Protein AF-A0A1L8MEU1-F1 (afdb_monomer_lite)

Radius of gyration: 25.45 Å; chains: 1; bounding box: 87×56×62 Å

Foldseek 3Di:
DLVVVLVVCVVCVPPQAEEEEAEPDPVVLVSCCVRCVVCLVVRRYWYKYWYFDPQAQLVVDDPVLVVVLVVQLVVQCVVPVPQDPLNSQLSNQLVQPPVWDDDPPDPFTWRARSPSPDRRGTMGTSHPCVPDDSSVVSNSVSPHDPCVVVVVLVVLQVPPLLSPDFDDDPPDPDGDRPNNDPDCVVVVVVVVLCVCCQQAADWCVVVQVVPDDDPPGDDTDGNCCVVVVDVDHDDPCNVVVDDPVVVVVCVVVVVVVVPPPPPPPDDD

pLDDT: mean 86.04, std 11.28, range [38.28, 96.44]

Secondary structure (DSSP, 8-state):
-HHHHHHHHHHHTT-S-EEEEEES-HHHHHHHHHHHHHHHHTTSEEEEEEEE-TT-GGGG--HHHHHHHHHHHHHHHHH-TT--HHHHHHHHHHHHTT-EEE-TT-SSEEEE-S-TT-SEEEEEESS-GGGS-HHHHHHHHHH---HHHHHHHHHHHHH-GGGSPPPPPTT-SS---TT--SSHHHHHHHHHHHHHHHHHT--SHHHHHHH--GGGPPPP--HHHHTTS-SS---HHHHHS--HHHHHHHHHHHHHHTTS-S-SS---

Sequence (268 aa):
MLAHFALLKQKLKYANQINLYADNDSGIKLALRAVFDDWIARNKLYAFQISAEKTGSGQYLDEDASKRFRQVRADAKKENPEITNEGIKKALWEAQLSNRVRVGNAKSEWIINPNSKSRLAMMLPLGDVKSMTPKLVASLLANASLHGVDNWFQILRRHINLLERPVTSATNAKRWNAYAGYNPEWMVKLIEIKRVYFNYCMTNERTISRNFSGNNKPNPSTPAMRLGLTRKRYTAEDLLSFSLDKVRIDEVYRNKTEHLPSFVSNRF

Structure (mmCIF, N/CA/C/O backbone):
data_AF-A0A1L8MEU1-F1
#
_entry.id   AF-A0A1L8MEU1-F1
#
loop_
_atom_site.group_PDB
_atom_site.id
_atom_site.type_symbol
_atom_site.label_atom_id
_atom_site.label_alt_id
_atom_site.label_comp_id
_atom_site.label_asym_id
_atom_site.label_entity_id
_atom_site.label_seq_id
_atom_site.pdbx_PDB_ins_code
_atom_site.Cartn_x
_atom_site.Cartn_y
_atom_site.Cartn_z
_atom_site.occupancy
_atom_site.B_iso_or_equiv
_atom_site.auth_seq_id
_atom_site.auth_comp_id
_atom_site.auth_asym_id
_atom_site.auth_atom_id
_atom_site.pdbx_PDB_model_num
ATOM 1 N N . MET A 1 1 ? -6.661 -2.302 -16.622 1.00 83.62 1 MET A N 1
ATOM 2 C CA . MET A 1 1 ? -6.679 -2.769 -15.214 1.00 83.62 1 MET A CA 1
ATOM 3 C C . MET A 1 1 ? -6.593 -4.288 -15.082 1.00 83.62 1 MET A C 1
ATOM 5 O O . MET A 1 1 ? -5.598 -4.758 -14.550 1.00 83.62 1 MET A O 1
ATOM 9 N N . LEU A 1 2 ? -7.551 -5.067 -15.602 1.00 92.06 2 LEU A N 1
ATOM 10 C CA . LEU A 1 2 ? -7.563 -6.540 -15.476 1.00 92.06 2 LEU A CA 1
ATOM 11 C C . LEU A 1 2 ? -6.256 -7.222 -15.915 1.00 92.06 2 LEU A C 1
ATOM 13 O O . LEU A 1 2 ? -5.667 -7.966 -15.139 1.00 92.06 2 LEU A O 1
ATOM 17 N N . ALA A 1 3 ? -5.747 -6.894 -17.107 1.00 92.38 3 ALA A N 1
ATOM 18 C CA . ALA A 1 3 ? -4.491 -7.454 -17.614 1.00 92.38 3 ALA A CA 1
ATOM 19 C C . ALA A 1 3 ? -3.284 -7.181 -16.692 1.00 92.38 3 ALA A C 1
ATOM 21 O O . ALA A 1 3 ? -2.427 -8.043 -16.514 1.00 92.38 3 ALA A O 1
ATOM 22 N N . HIS A 1 4 ? -3.236 -6.007 -16.050 1.00 90.50 4 HIS A N 1
ATOM 23 C CA . HIS A 1 4 ? -2.153 -5.664 -15.123 1.00 90.50 4 HIS A CA 1
ATOM 24 C C . HIS A 1 4 ? -2.220 -6.521 -13.857 1.00 90.50 4 HIS A C 1
ATOM 26 O O . HIS A 1 4 ? -1.200 -7.029 -13.399 1.00 90.50 4 HIS A O 1
ATOM 32 N N . PHE A 1 5 ? -3.421 -6.726 -13.311 1.00 94.00 5 PHE A N 1
ATOM 33 C CA . PHE A 1 5 ? -3.609 -7.610 -12.164 1.00 94.00 5 PHE A CA 1
ATOM 34 C C . PHE A 1 5 ? -3.345 -9.079 -12.509 1.00 94.00 5 PHE A C 1
ATOM 36 O O . PHE A 1 5 ? -2.769 -9.786 -11.685 1.00 94.00 5 PHE A O 1
ATOM 43 N N . ALA A 1 6 ? -3.676 -9.534 -13.721 1.00 94.62 6 ALA A N 1
ATOM 44 C CA . ALA A 1 6 ? -3.344 -10.884 -14.179 1.00 94.62 6 ALA A CA 1
ATOM 45 C C . ALA A 1 6 ? -1.821 -11.102 -14.246 1.00 94.62 6 ALA A C 1
ATOM 47 O O . ALA A 1 6 ? -1.311 -12.101 -13.732 1.00 94.62 6 ALA A O 1
ATOM 48 N N . LEU A 1 7 ? -1.078 -10.130 -14.788 1.00 93.38 7 LEU A N 1
ATOM 49 C CA . LEU A 1 7 ? 0.386 -10.152 -14.772 1.00 93.38 7 LEU A CA 1
ATOM 50 C C . LEU A 1 7 ? 0.930 -10.142 -13.335 1.00 93.38 7 LEU A C 1
ATOM 52 O O . LEU A 1 7 ? 1.828 -10.918 -13.003 1.00 93.38 7 LEU A O 1
ATOM 56 N N . LEU A 1 8 ? 0.362 -9.305 -12.462 1.00 91.31 8 LEU A N 1
ATOM 57 C CA . LEU A 1 8 ? 0.750 -9.243 -11.055 1.00 91.31 8 LEU A CA 1
ATOM 58 C C . LEU A 1 8 ? 0.528 -10.588 -10.349 1.00 91.31 8 LEU A C 1
ATOM 60 O O . LEU A 1 8 ? 1.409 -11.048 -9.625 1.00 91.31 8 LEU A O 1
ATOM 64 N N . LYS A 1 9 ? -0.597 -11.262 -10.610 1.00 94.06 9 LYS A N 1
ATOM 65 C CA . LYS A 1 9 ? -0.896 -12.600 -10.080 1.00 94.06 9 LYS A CA 1
ATOM 66 C C . LYS A 1 9 ? 0.182 -13.614 -10.465 1.00 94.06 9 LYS A C 1
ATOM 68 O O . LYS A 1 9 ? 0.635 -14.373 -9.613 1.00 94.06 9 LYS A O 1
ATOM 73 N N . GLN A 1 10 ? 0.670 -13.593 -11.706 1.00 93.12 10 GLN A N 1
ATOM 74 C CA . GLN A 1 10 ? 1.761 -14.485 -12.124 1.00 93.12 10 GLN A CA 1
ATOM 75 C C . GLN A 1 10 ? 3.066 -14.229 -11.363 1.00 93.12 10 GLN A C 1
ATOM 77 O O . GLN A 1 10 ? 3.785 -15.179 -11.053 1.00 93.12 10 GLN A O 1
ATOM 82 N N . LYS A 1 11 ? 3.375 -12.965 -11.052 1.00 88.56 11 LYS A N 1
ATOM 83 C CA . LYS A 1 11 ? 4.592 -12.593 -10.312 1.00 88.56 11 LYS A CA 1
ATOM 84 C C . LYS A 1 11 ? 4.483 -12.899 -8.820 1.00 88.56 11 LYS A C 1
ATOM 86 O O . LYS A 1 11 ? 5.457 -13.338 -8.220 1.00 88.56 11 LYS A O 1
ATOM 91 N N . LEU A 1 12 ? 3.301 -12.722 -8.233 1.00 90.75 12 LEU A N 1
ATOM 92 C CA . LEU A 1 12 ? 3.069 -12.928 -6.802 1.00 90.75 12 LEU A CA 1
ATOM 93 C C . LEU A 1 12 ? 2.725 -14.379 -6.431 1.00 90.75 12 LEU A C 1
ATOM 95 O O . LEU A 1 12 ? 2.554 -14.676 -5.252 1.00 90.75 12 LEU A O 1
ATOM 99 N N . LYS A 1 13 ? 2.624 -15.306 -7.395 1.00 91.50 13 LYS A N 1
ATOM 100 C CA . LYS A 1 13 ? 2.160 -16.682 -7.131 1.00 91.50 13 LYS A CA 1
ATOM 101 C C . LYS A 1 13 ? 3.020 -17.456 -6.130 1.00 91.50 13 LYS A C 1
ATOM 103 O O . LYS A 1 13 ? 2.489 -18.342 -5.469 1.00 91.50 13 LYS A O 1
ATOM 108 N N . TYR A 1 14 ? 4.296 -17.101 -6.002 1.00 90.06 14 TYR A N 1
ATOM 109 C CA . TYR A 1 14 ? 5.242 -17.718 -5.070 1.00 90.06 14 TYR A CA 1
ATOM 110 C C . TYR A 1 14 ? 5.182 -17.134 -3.653 1.00 90.06 14 TYR A C 1
ATOM 112 O O . TYR A 1 14 ? 5.799 -17.680 -2.748 1.00 90.06 14 TYR A O 1
ATOM 120 N N . ALA A 1 15 ? 4.455 -16.032 -3.441 1.00 90.94 15 ALA A N 1
ATOM 121 C CA . ALA A 1 15 ? 4.242 -15.503 -2.103 1.00 90.94 15 ALA A CA 1
ATOM 122 C C . ALA A 1 15 ? 3.279 -16.412 -1.327 1.00 90.94 15 ALA A C 1
ATOM 124 O O . ALA A 1 15 ? 2.224 -16.796 -1.842 1.00 90.94 15 ALA A O 1
ATOM 125 N N . ASN A 1 16 ? 3.630 -16.707 -0.075 1.00 91.62 16 ASN A N 1
ATOM 126 C CA . ASN A 1 16 ? 2.797 -17.508 0.826 1.00 91.62 16 ASN A CA 1
ATOM 127 C C . ASN A 1 16 ? 1.494 -16.782 1.176 1.00 91.62 16 ASN A C 1
ATOM 129 O O . ASN A 1 16 ? 0.425 -17.383 1.188 1.00 91.62 16 ASN A O 1
ATOM 133 N N . GLN A 1 17 ? 1.591 -15.474 1.415 1.00 91.88 17 GLN A N 1
ATOM 134 C CA . GLN A 1 17 ? 0.478 -14.612 1.779 1.00 91.88 17 GLN A CA 1
ATOM 135 C C . GLN A 1 17 ? 0.681 -13.220 1.186 1.00 91.88 17 GLN A C 1
ATOM 137 O O . GLN A 1 17 ? 1.804 -12.712 1.130 1.00 91.88 17 GLN A O 1
ATOM 142 N N . ILE A 1 18 ? -0.414 -12.593 0.760 1.00 93.69 18 ILE A N 1
ATOM 143 C CA . ILE A 1 18 ? -0.412 -11.251 0.182 1.00 93.69 18 ILE A CA 1
ATOM 144 C C . ILE A 1 18 ? -1.469 -10.410 0.891 1.00 93.69 18 ILE A C 1
ATOM 146 O O . ILE A 1 18 ? -2.625 -10.809 0.995 1.00 93.69 18 ILE A O 1
ATOM 150 N N . ASN A 1 19 ? -1.075 -9.216 1.327 1.00 93.75 19 ASN A N 1
ATOM 151 C CA . ASN A 1 19 ? -1.981 -8.217 1.882 1.00 93.75 19 ASN A CA 1
ATOM 152 C C . ASN A 1 19 ? -2.023 -7.041 0.904 1.00 93.75 19 ASN A C 1
ATOM 154 O O . ASN A 1 19 ? -0.993 -6.407 0.660 1.00 93.75 19 ASN A O 1
ATOM 158 N N . LEU A 1 20 ? -3.185 -6.781 0.311 1.00 93.88 20 LEU A N 1
ATOM 159 C CA . LEU A 1 20 ? -3.359 -5.765 -0.721 1.00 93.88 20 LEU A CA 1
ATOM 160 C C . LEU A 1 20 ? -4.330 -4.688 -0.249 1.00 93.88 20 LEU A C 1
ATOM 162 O O . LEU A 1 20 ? -5.467 -4.963 0.127 1.00 93.88 20 LEU A O 1
ATOM 166 N N . TYR A 1 21 ? -3.871 -3.447 -0.339 1.00 94.31 21 TYR A N 1
ATOM 167 C CA . TYR A 1 21 ? -4.620 -2.256 0.024 1.00 94.31 21 TYR A CA 1
ATOM 168 C C . TYR A 1 21 ? -4.814 -1.402 -1.225 1.00 94.31 21 TYR A C 1
ATOM 170 O O . TYR A 1 21 ? -3.844 -0.937 -1.823 1.00 94.31 21 TYR A O 1
ATOM 178 N N . ALA A 1 22 ? -6.063 -1.243 -1.639 1.00 92.69 22 ALA A N 1
ATOM 179 C CA . ALA A 1 22 ? -6.453 -0.502 -2.827 1.00 92.69 22 ALA A CA 1
ATOM 180 C C . ALA A 1 22 ? -7.160 0.794 -2.445 1.00 92.69 22 ALA A C 1
ATOM 182 O O . ALA A 1 22 ? -7.858 0.842 -1.438 1.00 92.69 22 ALA A O 1
ATOM 183 N N . ASP A 1 23 ? -7.025 1.821 -3.278 1.00 90.81 23 ASP A N 1
ATOM 184 C CA . ASP A 1 23 ? -7.865 3.012 -3.170 1.00 90.81 23 ASP A CA 1
ATOM 185 C C . ASP A 1 23 ? -9.343 2.663 -3.444 1.00 90.81 23 ASP A C 1
ATOM 187 O O . ASP A 1 23 ? -9.660 1.601 -4.004 1.00 90.81 23 ASP A O 1
ATOM 191 N N . ASN A 1 24 ? -10.261 3.540 -3.043 1.00 90.56 24 ASN A N 1
ATOM 192 C CA . ASN A 1 24 ? -11.701 3.347 -3.213 1.00 90.56 24 ASN A CA 1
ATOM 193 C C . ASN A 1 24 ? -12.147 3.591 -4.668 1.00 90.56 24 ASN A C 1
ATOM 195 O O . ASN A 1 24 ? -12.893 4.519 -4.968 1.00 90.56 24 ASN A O 1
ATOM 199 N N . ASP A 1 25 ? -11.685 2.732 -5.574 1.00 90.44 25 ASP A N 1
ATOM 200 C CA . ASP A 1 25 ? -12.020 2.747 -6.995 1.00 90.44 25 ASP A CA 1
ATOM 201 C C . ASP A 1 25 ? -12.818 1.490 -7.378 1.00 90.44 25 ASP A C 1
ATOM 203 O O . ASP A 1 25 ? -12.456 0.356 -7.035 1.00 90.44 25 ASP A O 1
ATOM 207 N N . SER A 1 26 ? -13.927 1.683 -8.094 1.00 88.81 26 SER A N 1
ATOM 208 C CA . SER A 1 26 ? -14.817 0.593 -8.510 1.00 88.81 26 SER A CA 1
ATOM 209 C C . SER A 1 26 ? -14.158 -0.345 -9.525 1.00 88.81 26 SER A C 1
ATOM 211 O O . SER A 1 26 ? -14.387 -1.557 -9.474 1.00 88.81 26 SER A O 1
ATOM 213 N N . GLY A 1 27 ? -13.297 0.182 -10.398 1.00 91.62 27 GLY A N 1
ATOM 214 C CA . GLY A 1 27 ? -12.520 -0.590 -11.360 1.00 91.62 27 GLY A CA 1
ATOM 215 C C . GLY A 1 27 ? -11.471 -1.468 -10.681 1.00 91.62 27 GLY A C 1
ATOM 216 O O . GLY A 1 27 ? -11.336 -2.641 -11.039 1.00 91.62 27 GLY A O 1
ATOM 217 N N . ILE A 1 28 ? -10.773 -0.952 -9.661 1.00 92.56 28 ILE A N 1
ATOM 218 C CA . ILE A 1 28 ? -9.854 -1.754 -8.836 1.00 92.56 28 ILE A CA 1
ATOM 219 C C . ILE A 1 28 ? -10.619 -2.861 -8.107 1.00 92.56 28 ILE A C 1
ATOM 221 O O . ILE A 1 28 ? -10.205 -4.020 -8.163 1.00 92.56 28 ILE A O 1
ATOM 225 N N . LYS A 1 29 ? -11.750 -2.532 -7.468 1.00 91.44 29 LYS A N 1
ATOM 226 C CA . LYS A 1 29 ? -12.597 -3.512 -6.767 1.00 91.44 29 LYS A CA 1
ATOM 227 C C . LYS A 1 29 ? -12.999 -4.670 -7.672 1.00 91.44 29 LYS A C 1
ATOM 229 O O . LYS A 1 29 ? -12.837 -5.834 -7.301 1.00 91.44 29 LYS A O 1
ATOM 234 N N . LEU A 1 30 ? -13.530 -4.337 -8.847 1.00 92.38 30 LEU A N 1
ATOM 235 C CA . LEU A 1 30 ? -13.991 -5.312 -9.826 1.00 92.38 30 LEU A CA 1
ATOM 236 C C . LEU A 1 30 ? -12.827 -6.164 -10.326 1.00 92.38 30 LEU A C 1
ATOM 238 O O . LEU A 1 30 ? -12.939 -7.385 -10.370 1.00 92.38 30 LEU A O 1
ATOM 242 N N . ALA A 1 31 ? -11.690 -5.541 -10.636 1.00 94.19 31 ALA A N 1
ATOM 243 C CA . ALA A 1 31 ? -10.541 -6.267 -11.148 1.00 94.19 31 ALA A CA 1
ATOM 244 C C . ALA A 1 31 ? -9.908 -7.203 -10.107 1.00 94.19 31 ALA A C 1
ATOM 246 O O . ALA A 1 31 ? -9.503 -8.309 -10.460 1.00 94.19 31 ALA A O 1
ATOM 247 N N . LEU A 1 32 ? -9.865 -6.802 -8.832 1.00 94.19 32 LEU A N 1
ATOM 248 C CA . LEU A 1 32 ? -9.388 -7.663 -7.749 1.00 94.19 32 LEU A CA 1
ATOM 249 C C . LEU A 1 32 ? -10.265 -8.904 -7.597 1.00 94.19 32 LEU A C 1
ATOM 251 O O . LEU A 1 32 ? -9.737 -10.011 -7.546 1.00 94.19 32 LEU A O 1
ATOM 255 N N . ARG A 1 33 ? -11.591 -8.726 -7.582 1.00 91.25 33 ARG A N 1
ATOM 256 C CA . ARG A 1 33 ? -12.529 -9.851 -7.494 1.00 91.25 33 ARG A CA 1
ATOM 257 C C . ARG A 1 33 ? -12.490 -10.742 -8.730 1.00 91.25 33 ARG A C 1
ATOM 259 O O . ARG A 1 33 ? -12.514 -11.947 -8.582 1.00 91.25 33 ARG A O 1
ATOM 266 N N . ALA A 1 34 ? -12.362 -10.181 -9.928 1.00 94.50 34 ALA A N 1
ATOM 267 C CA . ALA A 1 34 ? -12.310 -10.979 -11.152 1.00 94.50 34 ALA A CA 1
ATOM 268 C C . ALA A 1 34 ? -11.019 -11.807 -11.278 1.00 94.50 34 ALA A C 1
ATOM 270 O O . ALA A 1 34 ? -11.046 -12.931 -11.768 1.00 94.50 34 ALA A O 1
ATOM 271 N N . VAL A 1 35 ? -9.872 -11.254 -10.868 1.00 96.44 35 VAL A N 1
ATOM 272 C CA . VAL A 1 35 ? -8.564 -11.896 -11.085 1.00 96.44 35 VAL A CA 1
ATOM 273 C C . VAL A 1 35 ? -8.143 -12.783 -9.914 1.00 96.44 35 VAL A C 1
ATOM 275 O O . VAL A 1 35 ? -7.468 -13.792 -10.132 1.00 96.44 35 VAL A O 1
ATOM 278 N N . PHE A 1 36 ? -8.498 -12.421 -8.681 1.00 96.19 36 PHE A N 1
ATOM 279 C CA . PHE A 1 36 ? -7.993 -13.066 -7.465 1.00 96.19 36 PHE A CA 1
ATOM 280 C C . PHE A 1 36 ? -9.070 -13.773 -6.634 1.00 96.19 36 PHE A C 1
ATOM 282 O O . PHE A 1 36 ? -8.818 -14.049 -5.463 1.00 96.19 36 PHE A O 1
ATOM 289 N N . ASP A 1 37 ? -10.239 -14.072 -7.205 1.00 94.19 37 ASP A N 1
ATOM 290 C CA . ASP A 1 37 ? -11.338 -14.748 -6.499 1.00 94.19 37 ASP A CA 1
ATOM 291 C C . ASP A 1 37 ? -10.876 -16.011 -5.748 1.00 94.19 37 ASP A C 1
ATOM 293 O O . ASP A 1 37 ? -11.061 -16.141 -4.540 1.00 94.19 37 ASP A O 1
ATOM 297 N N . ASP A 1 38 ? -10.131 -16.879 -6.435 1.00 94.88 38 ASP A N 1
ATOM 298 C CA . ASP A 1 38 ? -9.542 -18.106 -5.894 1.00 94.88 38 ASP A CA 1
ATOM 299 C C . ASP A 1 38 ? -8.555 -17.854 -4.742 1.00 94.88 38 ASP A C 1
ATOM 301 O O . ASP A 1 38 ? -8.500 -18.626 -3.783 1.00 94.88 38 ASP A O 1
ATOM 305 N N . TRP A 1 39 ? -7.758 -16.784 -4.814 1.00 95.69 39 TRP A N 1
ATOM 306 C CA . TRP A 1 39 ? -6.788 -16.443 -3.767 1.00 95.69 39 TRP A CA 1
ATOM 307 C C . TRP A 1 39 ? -7.455 -15.815 -2.549 1.00 95.69 39 TRP A C 1
ATOM 309 O O . TRP A 1 39 ? -6.981 -16.028 -1.432 1.00 95.69 39 TRP A O 1
ATOM 319 N N . ILE A 1 40 ? -8.535 -15.064 -2.756 1.00 94.12 40 ILE A N 1
ATOM 320 C CA . ILE A 1 40 ? -9.353 -14.507 -1.679 1.00 94.12 40 ILE A CA 1
ATOM 321 C C . ILE A 1 40 ? -10.089 -15.644 -0.965 1.00 94.12 40 ILE A C 1
ATOM 323 O O . ILE A 1 40 ? -10.005 -15.741 0.255 1.00 94.12 40 ILE A O 1
ATOM 327 N N . ALA A 1 41 ? -10.726 -16.550 -1.713 1.00 91.44 41 ALA A N 1
ATOM 328 C CA . ALA A 1 41 ? -11.463 -17.687 -1.159 1.00 91.44 41 ALA A CA 1
ATOM 329 C C . ALA A 1 41 ? -10.580 -18.633 -0.324 1.00 91.44 41 ALA A C 1
ATOM 331 O O . ALA A 1 41 ? -11.033 -19.198 0.665 1.00 91.44 41 ALA A O 1
ATOM 332 N N . ARG A 1 42 ? -9.304 -18.795 -0.701 1.00 91.50 42 ARG A N 1
ATOM 333 C CA . ARG A 1 42 ? -8.337 -19.660 0.003 1.00 91.50 42 ARG A CA 1
ATOM 334 C C . ARG A 1 42 ? -7.488 -18.926 1.044 1.00 91.50 42 ARG A C 1
ATOM 336 O O . ARG A 1 42 ? -6.487 -19.480 1.490 1.00 91.50 42 ARG A O 1
ATOM 343 N N . ASN A 1 43 ? -7.824 -17.683 1.397 1.00 91.44 43 ASN A N 1
ATOM 344 C CA . ASN A 1 43 ? -7.074 -16.871 2.366 1.00 91.44 43 ASN A CA 1
ATOM 345 C C . ASN A 1 43 ? -5.580 -16.669 2.021 1.00 91.44 43 ASN A C 1
ATOM 347 O O . ASN A 1 43 ? -4.754 -16.398 2.894 1.00 91.44 43 ASN A O 1
ATOM 351 N N . LYS A 1 44 ? -5.224 -16.756 0.732 1.00 93.38 44 LYS A N 1
ATOM 352 C CA . LYS A 1 44 ? -3.887 -16.413 0.221 1.00 93.38 44 LYS A CA 1
ATOM 353 C C . LYS A 1 44 ? -3.735 -14.905 0.023 1.00 93.38 44 LYS A C 1
ATOM 355 O O . LYS A 1 44 ? -2.652 -14.357 0.236 1.00 93.38 44 LYS A O 1
ATOM 360 N N . LEU A 1 45 ? -4.808 -14.241 -0.411 1.00 95.06 45 LEU A N 1
ATOM 361 C CA . LEU A 1 45 ? -4.863 -12.798 -0.619 1.00 95.06 45 LEU A CA 1
ATOM 362 C C . LEU A 1 45 ? -5.893 -12.161 0.314 1.00 95.06 45 LEU A C 1
ATOM 364 O O . LEU A 1 45 ? -7.090 -12.401 0.180 1.00 95.06 45 LEU A O 1
ATOM 368 N N . TYR A 1 46 ? -5.433 -11.251 1.166 1.00 94.69 46 TYR A N 1
ATOM 369 C CA . TYR A 1 46 ? -6.291 -10.371 1.950 1.00 94.69 46 TYR A CA 1
ATOM 370 C C . TYR A 1 46 ? -6.359 -9.006 1.269 1.00 94.69 46 TYR A C 1
ATOM 372 O O . TYR A 1 46 ? -5.406 -8.228 1.322 1.00 94.69 46 TYR A O 1
ATOM 380 N N . ALA A 1 47 ? -7.472 -8.728 0.592 1.00 94.56 47 ALA A N 1
ATOM 381 C CA . ALA A 1 47 ? -7.671 -7.492 -0.157 1.00 94.56 47 ALA A CA 1
ATOM 382 C C . ALA A 1 47 ? -8.657 -6.549 0.547 1.00 94.56 47 ALA A C 1
ATOM 384 O O . ALA A 1 47 ? -9.753 -6.959 0.940 1.00 94.56 47 ALA A O 1
ATOM 385 N N . PHE A 1 48 ? -8.286 -5.273 0.641 1.00 93.94 48 PHE A N 1
ATOM 386 C CA . PHE A 1 48 ? -9.100 -4.213 1.231 1.00 93.94 48 PHE A CA 1
ATOM 387 C C . PHE A 1 48 ? -9.166 -3.010 0.291 1.00 93.94 48 PHE A C 1
ATOM 389 O O . PHE A 1 48 ? -8.143 -2.598 -0.258 1.00 93.94 48 PHE A O 1
ATOM 396 N N . GLN A 1 49 ? -10.347 -2.410 0.151 1.00 93.25 49 GLN A N 1
ATOM 397 C CA . GLN A 1 49 ? -10.458 -1.035 -0.336 1.00 93.25 49 GLN A CA 1
ATOM 398 C C . GLN A 1 49 ? -10.320 -0.070 0.834 1.00 93.25 49 GLN A C 1
ATOM 400 O O . GLN A 1 49 ? -10.836 -0.331 1.921 1.00 93.25 49 GLN A O 1
ATOM 405 N N . ILE A 1 50 ? -9.658 1.052 0.604 1.00 92.25 50 ILE A N 1
ATOM 406 C CA . ILE A 1 50 ? -9.428 2.093 1.592 1.00 92.25 50 ILE A CA 1
ATOM 407 C C . ILE A 1 50 ? -10.000 3.394 1.058 1.00 92.25 50 ILE A C 1
ATOM 409 O O . ILE A 1 50 ? -9.712 3.781 -0.069 1.00 92.25 50 ILE A O 1
ATOM 413 N N . SER A 1 51 ? -10.780 4.078 1.891 1.00 89.62 51 SER A N 1
ATOM 414 C CA . SER A 1 51 ? -11.179 5.458 1.637 1.00 89.62 51 SER A CA 1
ATOM 415 C C . SER A 1 51 ? -10.307 6.395 2.461 1.00 89.62 51 SER A C 1
ATOM 417 O O . SER A 1 51 ? -10.233 6.262 3.689 1.00 89.62 51 SER A O 1
ATOM 419 N N . ALA A 1 52 ? -9.638 7.331 1.788 1.00 84.56 52 ALA A N 1
ATOM 420 C CA . ALA A 1 52 ? -8.885 8.393 2.434 1.00 84.56 52 ALA A CA 1
ATOM 421 C C . ALA A 1 52 ? -9.688 9.701 2.437 1.00 84.56 52 ALA A C 1
ATOM 423 O O . ALA A 1 52 ? -10.120 10.166 1.388 1.00 84.56 52 ALA A O 1
ATOM 424 N N . GLU A 1 53 ? -9.830 10.322 3.606 1.00 78.56 53 GLU A N 1
ATOM 425 C CA . GLU A 1 53 ? -10.589 11.565 3.784 1.00 78.56 53 GLU A CA 1
ATOM 426 C C . GLU A 1 53 ? -9.687 12.679 4.302 1.00 78.56 53 GLU A C 1
ATOM 428 O O . GLU A 1 53 ? -8.798 12.453 5.131 1.00 78.56 53 GLU A O 1
ATOM 433 N N . LYS A 1 54 ? -9.930 13.913 3.845 1.00 66.94 54 LYS A N 1
ATOM 434 C CA . LYS A 1 54 ? -9.158 15.085 4.296 1.00 66.94 54 LYS A CA 1
ATOM 435 C C . LYS A 1 54 ? -9.351 15.361 5.789 1.00 66.94 54 LYS A C 1
ATOM 437 O O . LYS A 1 54 ? -8.394 15.733 6.460 1.00 66.94 54 LYS A O 1
ATOM 442 N N . THR A 1 55 ? -10.570 15.165 6.281 1.00 72.00 55 THR A N 1
ATOM 443 C CA . THR A 1 55 ? -10.989 15.337 7.681 1.00 72.00 55 THR A CA 1
ATOM 444 C C . THR A 1 55 ? -10.684 14.112 8.553 1.00 72.00 55 THR A C 1
ATOM 446 O O . THR A 1 55 ? -10.825 14.182 9.771 1.00 72.00 55 THR A O 1
ATOM 449 N N . GLY A 1 56 ? -10.209 13.012 7.957 1.00 77.56 56 GLY A N 1
ATOM 450 C CA . GLY A 1 56 ? -9.946 11.746 8.641 1.00 77.56 56 GLY A CA 1
ATOM 451 C C . GLY A 1 56 ? -11.215 10.949 8.963 1.00 77.56 56 GLY A C 1
ATOM 452 O O . GLY A 1 56 ? -12.284 11.217 8.417 1.00 77.56 56 GLY A O 1
ATOM 453 N N . SER A 1 57 ? -11.112 9.942 9.839 1.00 79.44 57 SER A N 1
ATOM 454 C CA . SER A 1 57 ? -12.274 9.123 10.235 1.00 79.44 57 SER A CA 1
ATOM 455 C C . SER A 1 57 ? -13.186 9.781 11.267 1.00 79.44 57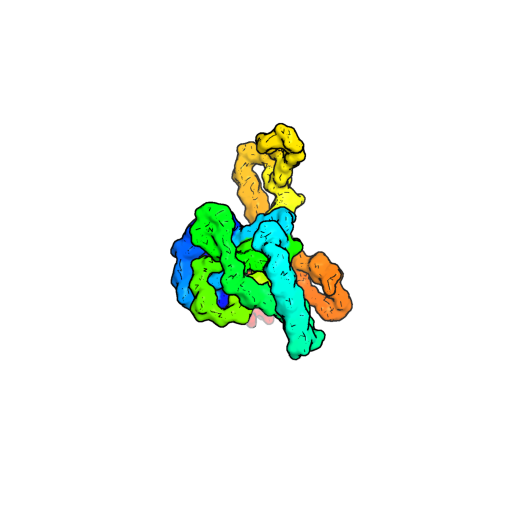 SER A C 1
ATOM 457 O O . SER A 1 57 ? -14.276 9.267 11.503 1.00 79.44 57 SER A O 1
ATOM 459 N N . GLY A 1 58 ? -12.777 10.903 11.871 1.00 77.56 58 GLY A N 1
ATOM 460 C CA . GLY A 1 58 ? -13.533 11.557 12.945 1.00 77.56 58 GLY A CA 1
ATOM 461 C C . GLY A 1 58 ? -14.980 11.896 12.579 1.00 77.56 58 GLY A C 1
ATOM 462 O O . GLY A 1 58 ? -15.854 11.749 13.417 1.00 77.56 58 GLY A O 1
ATOM 463 N N . GLN A 1 59 ? -15.254 12.250 11.321 1.00 80.88 59 GLN A N 1
ATOM 464 C CA . GLN A 1 59 ? -16.614 12.544 10.845 1.00 80.88 59 GLN A CA 1
ATOM 465 C C . GLN A 1 59 ? -17.571 11.338 10.862 1.00 80.88 59 GLN A C 1
ATOM 467 O O . GLN A 1 59 ? -18.779 11.515 10.772 1.00 80.88 59 GLN A O 1
ATOM 472 N N . TYR A 1 60 ? -17.032 10.119 10.944 1.00 83.38 60 TYR A N 1
ATOM 473 C CA . TYR A 1 60 ? -17.795 8.869 10.968 1.00 83.38 60 TYR A CA 1
ATOM 474 C C . TYR A 1 60 ? -17.795 8.203 12.350 1.00 83.38 60 TYR A C 1
ATOM 476 O O . TYR A 1 60 ? -18.338 7.110 12.499 1.00 83.38 60 TYR A O 1
ATOM 484 N N . LEU A 1 61 ? -17.136 8.814 13.337 1.00 84.94 61 LEU A N 1
ATOM 485 C CA . LEU A 1 61 ? -17.082 8.328 14.709 1.00 84.94 61 LEU A CA 1
ATOM 486 C C . LEU A 1 61 ? -17.962 9.221 15.579 1.00 84.94 61 LEU A C 1
ATOM 488 O O . LEU A 1 61 ? -17.753 10.430 15.642 1.00 84.94 61 LEU A O 1
ATOM 492 N N . ASP A 1 62 ? -18.917 8.615 16.270 1.00 83.81 62 ASP A N 1
ATOM 493 C CA . ASP A 1 62 ? -19.734 9.292 17.269 1.00 83.81 62 ASP A CA 1
ATOM 494 C C . ASP A 1 62 ? -18.983 9.455 18.609 1.00 83.81 62 ASP A C 1
ATOM 496 O O . ASP A 1 62 ? -17.856 8.974 18.825 1.00 83.81 62 ASP A O 1
ATOM 500 N N . GLU A 1 63 ? -19.602 10.190 19.535 1.00 84.88 63 GLU A N 1
ATOM 501 C CA . GLU A 1 63 ? -19.049 10.392 20.877 1.00 84.88 63 GLU A CA 1
ATOM 502 C C . GLU A 1 63 ? -18.916 9.076 21.650 1.00 84.88 63 GLU A C 1
ATOM 504 O O . GLU A 1 63 ? -17.964 8.894 22.417 1.00 84.88 63 GLU A O 1
ATOM 509 N N . ASP A 1 64 ? -19.824 8.132 21.421 1.00 86.06 64 ASP A N 1
ATOM 510 C CA . ASP A 1 64 ? -19.838 6.852 22.119 1.00 86.06 64 ASP A CA 1
ATOM 511 C C . ASP A 1 64 ? -18.721 5.923 21.635 1.00 86.06 64 ASP A C 1
ATOM 513 O O . ASP A 1 64 ? -18.040 5.299 22.458 1.00 86.06 64 ASP A O 1
ATOM 517 N N . ALA A 1 65 ? -18.401 5.917 20.337 1.00 86.44 65 ALA A N 1
ATOM 518 C CA . ALA A 1 65 ? -17.196 5.276 19.822 1.00 86.44 65 ALA A CA 1
ATOM 519 C C . ALA A 1 65 ? -15.941 5.871 20.469 1.00 86.44 65 ALA A C 1
ATOM 521 O O . ALA A 1 65 ? -15.049 5.124 20.879 1.00 86.44 65 ALA A O 1
ATOM 522 N N . SER A 1 66 ? -15.889 7.195 20.634 1.00 85.88 66 SER A N 1
ATOM 523 C CA . SER A 1 66 ? -14.762 7.868 21.288 1.00 85.88 66 SER A CA 1
ATOM 524 C C . SER A 1 66 ? -14.610 7.464 22.760 1.00 85.88 66 SER A C 1
ATOM 526 O O . SER A 1 66 ? -13.487 7.197 23.203 1.00 85.88 66 SER A O 1
ATOM 528 N N . LYS A 1 67 ? -15.711 7.373 23.519 1.00 89.06 67 LYS A N 1
ATOM 529 C CA . LYS A 1 67 ? -15.706 6.877 24.910 1.00 89.06 67 LYS A CA 1
ATOM 530 C C . LYS A 1 67 ? -15.236 5.424 24.976 1.00 89.06 67 LYS A C 1
ATOM 532 O O . LYS A 1 67 ? -14.332 5.110 25.751 1.00 89.06 67 LYS A O 1
ATOM 537 N N . ARG A 1 68 ? -15.767 4.564 24.108 1.00 90.50 68 ARG A N 1
ATOM 538 C CA . ARG A 1 68 ? -15.394 3.147 24.039 1.00 90.50 68 ARG A CA 1
ATOM 539 C C . ARG A 1 68 ? -13.918 2.951 23.701 1.00 90.50 68 ARG A C 1
ATOM 541 O O . ARG A 1 68 ? -13.248 2.155 24.346 1.00 90.50 68 ARG A O 1
ATOM 548 N N . PHE A 1 69 ? -13.361 3.701 22.750 1.00 91.00 69 PHE A N 1
ATOM 549 C CA . PHE A 1 69 ? -11.928 3.615 22.441 1.00 91.00 69 PHE A CA 1
ATOM 550 C C . PHE A 1 69 ? -11.041 4.074 23.603 1.00 91.00 69 PHE A C 1
ATOM 552 O O . PHE A 1 69 ? -9.947 3.535 23.783 1.00 91.00 69 PHE A O 1
ATOM 559 N N . ARG A 1 70 ? -11.493 5.044 24.412 1.00 90.44 70 ARG A N 1
ATOM 560 C CA . ARG A 1 70 ? -10.789 5.428 25.648 1.00 90.44 70 ARG A CA 1
ATOM 561 C C . ARG A 1 70 ? -10.802 4.290 26.669 1.00 90.44 70 ARG A C 1
ATOM 563 O O . ARG A 1 70 ? -9.751 4.029 27.245 1.00 90.44 70 ARG A O 1
ATOM 570 N N . GLN A 1 71 ? -11.938 3.609 26.839 1.00 92.12 71 GLN A N 1
ATOM 571 C CA . GLN A 1 71 ? -12.064 2.438 27.717 1.00 92.12 71 GLN A CA 1
ATOM 572 C C . GLN A 1 71 ? -11.169 1.289 27.247 1.00 92.12 71 GLN A C 1
ATOM 574 O O . GLN A 1 71 ? -10.266 0.908 27.977 1.00 92.12 71 GLN A O 1
ATOM 579 N N . VAL A 1 72 ? -11.283 0.863 25.982 1.00 91.38 72 VAL A N 1
ATOM 58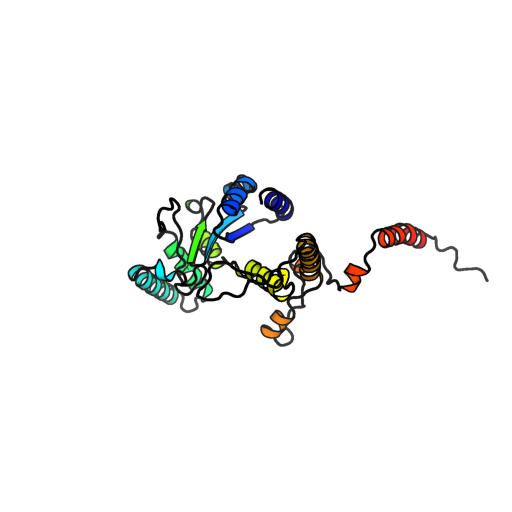0 C CA . VAL A 1 72 ? -10.436 -0.198 25.397 1.00 91.38 72 VAL A CA 1
ATOM 581 C C . VAL A 1 72 ? -8.947 0.105 25.578 1.00 91.38 72 VAL A C 1
ATOM 583 O O . VAL A 1 72 ? -8.149 -0.782 25.870 1.00 91.38 72 VAL A O 1
ATOM 586 N N . ARG A 1 73 ? -8.545 1.373 25.432 1.00 91.19 73 ARG A N 1
ATOM 587 C CA . ARG A 1 73 ? -7.157 1.785 25.658 1.00 91.19 73 ARG A CA 1
ATOM 588 C C . ARG A 1 73 ? -6.745 1.715 27.131 1.00 91.19 73 ARG A C 1
ATOM 590 O O . ARG A 1 73 ? -5.583 1.417 27.400 1.00 91.19 73 ARG A O 1
ATOM 597 N N . ALA A 1 74 ? -7.641 2.052 28.056 1.00 91.50 74 ALA A N 1
ATOM 598 C CA . ALA A 1 74 ? -7.390 1.959 29.490 1.00 91.50 74 ALA A CA 1
ATOM 599 C C . ALA A 1 74 ? -7.297 0.493 29.935 1.00 91.50 74 ALA A C 1
ATOM 601 O O . ALA A 1 74 ? -6.338 0.134 30.614 1.00 91.50 74 ALA A O 1
ATOM 602 N N . ASP A 1 75 ? -8.215 -0.351 29.467 1.00 91.75 75 ASP A N 1
ATOM 603 C CA . ASP A 1 75 ? -8.262 -1.780 29.780 1.00 91.75 75 ASP A CA 1
ATOM 604 C C . ASP A 1 75 ? -7.018 -2.496 29.249 1.00 91.75 75 ASP A C 1
ATOM 606 O O . ASP A 1 75 ? -6.315 -3.155 30.011 1.00 91.75 75 ASP A O 1
ATOM 610 N N . ALA A 1 76 ? -6.639 -2.245 27.991 1.00 89.62 76 ALA A N 1
ATOM 611 C CA . ALA A 1 76 ? -5.431 -2.825 27.403 1.00 89.62 76 ALA A CA 1
ATOM 612 C C . ALA A 1 76 ? -4.145 -2.437 28.160 1.00 89.62 76 ALA A C 1
ATOM 614 O O . ALA A 1 76 ? -3.209 -3.229 28.238 1.00 89.62 76 ALA A O 1
ATOM 615 N N . LYS A 1 77 ? -4.089 -1.224 28.732 1.00 91.50 77 LYS A N 1
ATOM 616 C CA . LYS A 1 77 ? -2.973 -0.786 29.588 1.00 91.50 77 LYS A CA 1
ATOM 617 C C . LYS A 1 77 ? -3.022 -1.388 30.990 1.00 91.50 77 LYS A C 1
ATOM 619 O O . LYS A 1 77 ? -1.974 -1.575 31.595 1.00 91.50 77 LYS A O 1
ATOM 624 N N . LYS A 1 78 ? -4.216 -1.640 31.525 1.00 90.69 78 LYS A N 1
ATOM 625 C CA . LYS A 1 78 ? -4.399 -2.255 32.842 1.00 90.69 78 LYS A CA 1
ATOM 626 C C . LYS A 1 78 ? -4.014 -3.734 32.812 1.00 90.69 78 LYS A C 1
ATOM 628 O O . LYS A 1 78 ? -3.348 -4.197 33.729 1.00 90.69 78 LYS A O 1
ATOM 633 N N . GLU A 1 79 ? -4.410 -4.448 31.762 1.00 89.50 79 GLU A N 1
ATOM 634 C CA . GLU A 1 79 ? -4.064 -5.859 31.555 1.00 89.50 79 GLU A CA 1
ATOM 635 C C . GLU A 1 79 ? -2.576 -6.052 31.253 1.00 89.50 79 GLU A C 1
ATOM 637 O O . GLU A 1 79 ? -1.973 -7.025 31.701 1.00 89.50 79 GLU A O 1
ATOM 642 N N . ASN A 1 80 ? -1.974 -5.122 30.509 1.00 89.62 80 ASN A N 1
ATOM 643 C CA . ASN A 1 80 ? -0.552 -5.147 30.203 1.00 89.62 80 ASN A CA 1
ATOM 644 C C . ASN A 1 80 ? 0.052 -3.730 30.269 1.00 89.62 80 ASN A C 1
ATOM 646 O O . ASN A 1 80 ? -0.002 -2.991 29.279 1.00 89.62 80 ASN A O 1
ATOM 650 N N . PRO A 1 81 ? 0.667 -3.351 31.406 1.00 87.06 81 PRO A N 1
ATOM 651 C CA . PRO A 1 81 ? 1.288 -2.036 31.581 1.00 87.06 81 PRO A CA 1
ATOM 652 C C . PRO A 1 81 ? 2.389 -1.713 30.561 1.00 87.06 81 PRO A C 1
ATOM 654 O O . PRO A 1 81 ? 2.602 -0.542 30.246 1.00 87.06 81 PRO A O 1
ATOM 657 N N . GLU A 1 82 ? 3.047 -2.731 29.998 1.00 89.62 82 GLU A N 1
ATOM 658 C CA . GLU A 1 82 ? 4.119 -2.588 29.003 1.00 89.62 82 GLU A CA 1
ATOM 659 C C . GLU A 1 82 ? 3.623 -2.699 27.550 1.00 89.62 82 GLU A C 1
ATOM 661 O O . GLU A 1 82 ? 4.417 -2.823 26.611 1.00 89.62 82 GLU A O 1
ATOM 666 N N . ILE A 1 83 ? 2.305 -2.654 27.321 1.00 89.81 83 ILE A N 1
ATOM 667 C CA . ILE A 1 83 ? 1.749 -2.779 25.973 1.00 89.81 83 ILE A CA 1
ATOM 668 C C . ILE A 1 83 ? 2.294 -1.698 25.028 1.00 89.81 83 ILE A C 1
ATOM 670 O O . ILE A 1 83 ? 2.235 -0.490 25.277 1.00 89.81 83 ILE A O 1
ATOM 674 N N . THR A 1 84 ? 2.789 -2.136 23.872 1.00 91.88 84 THR A N 1
ATOM 675 C CA . THR A 1 84 ? 3.290 -1.226 22.843 1.00 91.88 84 THR A CA 1
ATOM 676 C C . THR A 1 84 ? 2.152 -0.452 22.175 1.00 91.88 84 THR A C 1
ATOM 678 O O . THR A 1 84 ? 1.002 -0.894 22.112 1.00 91.88 84 THR A O 1
ATOM 681 N N . ASN A 1 85 ? 2.475 0.699 21.578 1.00 88.06 85 ASN A N 1
ATOM 682 C CA . ASN A 1 85 ? 1.506 1.475 20.794 1.00 88.06 85 ASN A CA 1
ATOM 683 C C . ASN A 1 85 ? 0.873 0.656 19.654 1.00 88.06 85 ASN A C 1
ATOM 685 O O . ASN A 1 85 ? -0.290 0.868 19.312 1.00 88.06 85 ASN A O 1
ATOM 689 N N . GLU A 1 86 ? 1.617 -0.290 19.076 1.00 87.19 86 GLU A N 1
ATOM 690 C CA . GLU A 1 86 ? 1.088 -1.214 18.071 1.00 87.19 86 GLU A CA 1
ATOM 691 C C . GLU A 1 86 ? 0.087 -2.207 18.665 1.00 87.19 86 GLU A C 1
ATOM 693 O O . GLU A 1 86 ? -0.940 -2.472 18.039 1.00 87.19 86 GLU A O 1
ATOM 698 N N . GLY A 1 87 ? 0.345 -2.716 19.874 1.00 88.38 87 GLY A N 1
ATOM 699 C CA . GLY A 1 87 ? -0.598 -3.557 20.613 1.00 88.38 87 GLY A CA 1
ATOM 700 C C . GLY A 1 87 ? -1.914 -2.829 20.885 1.00 88.38 87 GLY A C 1
ATOM 701 O O . GLY A 1 87 ? -2.981 -3.341 20.547 1.00 88.38 87 GLY A O 1
ATOM 702 N N . ILE A 1 88 ? -1.841 -1.583 21.366 1.00 90.38 88 ILE A N 1
ATOM 703 C CA . ILE A 1 88 ? -3.025 -0.729 21.570 1.00 90.38 88 ILE A CA 1
ATOM 704 C C . ILE A 1 88 ? -3.772 -0.512 20.248 1.00 90.38 88 ILE A C 1
ATOM 706 O O . ILE A 1 88 ? -4.997 -0.610 20.199 1.00 90.38 88 ILE A O 1
ATOM 710 N N . LYS A 1 89 ? -3.050 -0.234 19.153 1.00 91.00 89 LYS A N 1
ATOM 711 C CA . LYS A 1 89 ? -3.657 -0.041 17.828 1.00 91.00 89 LYS A CA 1
ATOM 712 C C . LYS A 1 89 ? -4.430 -1.285 17.382 1.00 91.00 89 LYS A C 1
ATOM 714 O O . LYS A 1 89 ? -5.532 -1.139 16.862 1.00 91.00 89 LYS A O 1
ATOM 719 N N . LYS A 1 90 ? -3.876 -2.485 17.586 1.00 91.69 90 LYS A N 1
ATOM 720 C CA . LYS A 1 90 ? -4.550 -3.753 17.263 1.00 91.69 90 LYS A CA 1
ATOM 721 C C . LYS A 1 90 ? -5.805 -3.951 18.114 1.00 91.69 90 LYS A C 1
ATOM 723 O O . LYS A 1 90 ? -6.858 -4.183 17.534 1.00 91.69 90 LYS A O 1
ATOM 728 N N . ALA A 1 91 ? -5.733 -3.742 19.429 1.00 91.19 91 ALA A N 1
ATOM 729 C CA . ALA A 1 91 ? -6.893 -3.853 20.321 1.00 91.19 91 ALA A CA 1
ATOM 730 C C . ALA A 1 91 ? -8.045 -2.913 19.911 1.00 91.19 91 ALA A C 1
ATOM 732 O O . ALA A 1 91 ? -9.207 -3.314 19.859 1.00 91.19 91 ALA A O 1
ATOM 733 N N . LEU A 1 92 ? -7.723 -1.670 19.531 1.00 92.81 92 LEU A N 1
ATOM 734 C CA . LEU A 1 92 ? -8.714 -0.718 19.021 1.00 92.81 92 LEU A CA 1
ATOM 735 C C . LEU A 1 92 ? -9.364 -1.188 17.713 1.00 92.81 92 LEU A C 1
ATOM 737 O O . LEU A 1 92 ? -10.568 -1.013 17.531 1.00 92.81 92 LEU A O 1
ATOM 741 N N . TRP A 1 93 ? -8.586 -1.782 16.804 1.00 92.94 93 TRP A N 1
ATOM 742 C CA . TRP A 1 93 ? -9.126 -2.356 15.572 1.00 92.94 93 TRP A CA 1
ATOM 743 C C . TRP A 1 93 ? -9.999 -3.580 15.837 1.00 92.94 93 TRP A C 1
ATOM 745 O O . TRP A 1 93 ? -11.049 -3.682 15.211 1.00 92.94 93 TRP A O 1
ATOM 755 N N . GLU A 1 94 ? -9.616 -4.462 16.765 1.00 91.38 94 GLU A N 1
ATOM 756 C CA . GLU A 1 94 ? -10.416 -5.632 17.165 1.00 91.38 94 GLU A CA 1
ATOM 757 C C . GLU A 1 94 ? -11.792 -5.206 17.677 1.00 91.38 94 GLU A C 1
ATOM 759 O O . GLU A 1 94 ? -12.808 -5.688 17.175 1.00 91.38 94 GLU A O 1
ATOM 764 N N . ALA A 1 95 ? -11.836 -4.219 18.578 1.00 89.50 95 ALA A N 1
ATOM 765 C CA . ALA A 1 95 ? -13.089 -3.649 19.067 1.00 89.50 95 ALA A CA 1
ATOM 766 C C . ALA A 1 95 ? -13.941 -3.041 17.936 1.00 89.50 95 ALA A C 1
ATOM 768 O O . ALA A 1 95 ? -15.168 -2.987 18.028 1.00 89.50 95 ALA A O 1
ATOM 769 N N . GLN A 1 96 ? -13.314 -2.569 16.859 1.00 90.44 96 GLN A N 1
ATOM 770 C CA . GLN A 1 96 ? -13.996 -1.903 15.754 1.00 90.44 96 GLN A CA 1
ATOM 771 C C . GLN A 1 96 ? -14.536 -2.857 14.679 1.00 90.44 96 GLN A C 1
ATOM 773 O O . GLN A 1 96 ? -15.364 -2.440 13.870 1.00 90.44 96 GLN A O 1
ATOM 778 N N . LEU A 1 97 ? -14.140 -4.135 14.676 1.00 88.31 97 LEU A N 1
ATOM 779 C CA . LEU A 1 97 ? -14.561 -5.106 13.653 1.00 88.31 97 LEU A CA 1
ATOM 780 C C . LEU A 1 97 ? -16.079 -5.333 13.605 1.00 88.31 97 LEU A C 1
ATOM 782 O O . LEU A 1 97 ? -16.626 -5.562 12.518 1.00 88.31 97 LEU A O 1
ATOM 786 N N . SER A 1 98 ? -16.733 -5.262 14.768 1.00 83.19 98 SER A N 1
ATOM 787 C CA . SER A 1 98 ? -18.183 -5.432 14.925 1.00 83.19 98 SER A CA 1
ATOM 788 C C . SER A 1 98 ? -18.976 -4.171 14.573 1.00 83.19 98 SER A C 1
ATOM 790 O O . SER A 1 98 ? -20.157 -4.263 14.255 1.00 83.19 98 SER A O 1
ATOM 792 N N . ASN A 1 99 ? -18.329 -3.002 14.559 1.00 85.25 99 ASN A N 1
ATOM 793 C CA . ASN A 1 99 ? -18.987 -1.703 14.401 1.00 85.25 99 ASN A CA 1
ATOM 794 C C . ASN A 1 99 ? -18.827 -1.182 12.978 1.00 85.25 99 ASN A C 1
ATOM 796 O O . ASN A 1 99 ? -18.145 -0.187 12.714 1.00 85.25 99 ASN A O 1
ATOM 800 N N . ARG A 1 100 ? -19.435 -1.909 12.042 1.00 86.62 100 ARG A N 1
ATOM 801 C CA . ARG A 1 100 ? -19.418 -1.535 10.630 1.00 86.62 100 ARG A CA 1
ATOM 802 C C . ARG A 1 100 ? -20.523 -0.544 10.327 1.00 86.62 100 ARG A C 1
ATOM 804 O O . ARG A 1 100 ? -21.632 -0.669 10.833 1.00 86.62 100 ARG A O 1
ATOM 811 N N . VAL A 1 101 ? -20.218 0.412 9.461 1.00 85.56 101 VAL A N 1
ATOM 812 C CA . VAL A 1 101 ? -21.117 1.519 9.139 1.00 85.56 101 VAL A CA 1
ATOM 813 C C . VAL A 1 101 ? -21.377 1.546 7.639 1.00 85.56 101 VAL A C 1
ATOM 815 O O . VAL A 1 101 ? -20.469 1.352 6.825 1.00 85.56 101 VAL A O 1
ATOM 818 N N . ARG A 1 102 ? -22.633 1.784 7.259 1.00 85.88 102 ARG A N 1
ATOM 819 C CA . ARG A 1 102 ? -22.995 2.106 5.875 1.00 85.88 102 ARG A CA 1
ATOM 820 C C . ARG A 1 102 ? -22.846 3.604 5.672 1.00 85.88 102 ARG A C 1
ATOM 822 O O . ARG A 1 102 ? -23.327 4.389 6.480 1.00 85.88 102 ARG A O 1
ATOM 829 N N . VAL A 1 103 ? -22.173 3.988 4.596 1.00 79.94 103 VAL A N 1
ATOM 830 C CA . VAL A 1 103 ? -21.868 5.392 4.305 1.00 79.94 103 VAL A CA 1
ATOM 831 C C . VAL A 1 103 ? -22.667 5.826 3.085 1.00 79.94 103 VAL A C 1
ATOM 833 O O . VAL A 1 103 ? -22.522 5.249 2.003 1.00 79.94 103 VAL A O 1
ATOM 836 N N . GLY A 1 104 ? -23.520 6.835 3.268 1.00 76.44 104 GLY A N 1
ATOM 837 C CA . GLY A 1 104 ? -24.457 7.293 2.243 1.00 76.44 104 GLY A CA 1
ATOM 838 C C . GLY A 1 104 ? -25.389 6.172 1.770 1.00 76.44 104 GLY A C 1
ATOM 839 O O . GLY A 1 104 ? -25.823 5.334 2.555 1.00 76.44 104 GLY A O 1
ATOM 840 N N . ASN A 1 105 ? -25.649 6.120 0.462 1.00 72.25 105 ASN A N 1
ATOM 841 C CA . ASN A 1 105 ? -26.535 5.119 -0.152 1.00 72.25 105 ASN A CA 1
ATOM 842 C C . ASN A 1 105 ? -25.823 3.797 -0.502 1.00 72.25 105 ASN A C 1
ATOM 844 O O . ASN A 1 105 ? -26.377 2.948 -1.206 1.00 72.25 105 ASN A O 1
ATOM 848 N N . ALA A 1 106 ? -24.569 3.615 -0.080 1.00 73.25 106 ALA A N 1
ATOM 849 C CA . ALA A 1 106 ? -23.805 2.428 -0.432 1.00 73.25 106 ALA A CA 1
ATOM 850 C C . ALA A 1 106 ? -24.323 1.185 0.314 1.00 73.25 106 ALA A C 1
ATOM 852 O O . ALA A 1 106 ? -24.496 1.191 1.529 1.00 73.25 106 ALA A O 1
ATOM 853 N N . LYS A 1 107 ? -24.470 0.064 -0.407 1.00 77.38 107 LYS A N 1
ATOM 854 C CA . LYS A 1 107 ? -24.821 -1.241 0.192 1.00 77.38 107 LYS A CA 1
ATOM 855 C C . LYS A 1 107 ? -23.691 -1.855 1.035 1.00 77.38 107 LYS A C 1
ATOM 857 O O . LYS A 1 107 ? -23.918 -2.834 1.733 1.00 77.38 107 LYS A O 1
ATOM 862 N N . SER A 1 108 ? -22.460 -1.355 0.902 1.00 84.44 108 SER A N 1
ATOM 863 C CA . SER A 1 108 ? -21.278 -1.927 1.561 1.00 84.44 108 SER A CA 1
ATOM 864 C C . SER A 1 108 ? -21.101 -1.381 2.976 1.00 84.44 108 SER A C 1
ATOM 866 O O . SER A 1 108 ? -21.223 -0.180 3.204 1.00 84.44 108 SER A O 1
ATOM 868 N N . GLU A 1 109 ? -20.761 -2.274 3.900 1.00 88.19 109 GLU A N 1
ATOM 869 C CA . GLU A 1 109 ? -20.499 -1.968 5.306 1.00 88.19 109 GLU A CA 1
ATOM 870 C C . GLU A 1 109 ? -18.997 -1.796 5.539 1.00 88.19 109 GLU A C 1
ATOM 872 O O . GLU A 1 109 ? -18.210 -2.736 5.387 1.00 88.19 109 GLU A O 1
ATOM 877 N N . TRP A 1 110 ? -18.605 -0.576 5.891 1.00 91.31 110 TRP A N 1
ATOM 878 C CA . TRP A 1 110 ? -17.219 -0.165 6.065 1.00 91.31 110 TRP A CA 1
ATOM 879 C C . TRP A 1 110 ? -16.787 -0.267 7.523 1.00 91.31 110 TRP A C 1
ATOM 881 O O . TRP A 1 110 ? -17.563 -0.003 8.439 1.00 91.31 110 TRP A O 1
ATOM 891 N N . ILE A 1 111 ? -15.520 -0.603 7.738 1.00 92.25 111 ILE A N 1
ATOM 892 C CA . ILE A 1 111 ? -14.880 -0.541 9.050 1.00 92.25 111 ILE A CA 1
ATOM 893 C C . ILE A 1 111 ? -14.231 0.837 9.172 1.00 92.25 111 ILE A C 1
ATOM 895 O O . ILE A 1 111 ? -13.316 1.166 8.413 1.00 92.25 111 ILE A O 1
ATOM 899 N N . ILE A 1 112 ? -14.715 1.650 10.106 1.00 91.62 112 ILE A N 1
ATOM 900 C CA . ILE A 1 112 ? -14.174 2.991 10.358 1.00 91.62 112 ILE A CA 1
ATOM 901 C C . ILE A 1 112 ? -12.848 2.876 11.111 1.00 91.62 112 ILE A C 1
ATOM 903 O O . ILE A 1 112 ? -12.710 2.037 11.994 1.00 91.62 112 ILE A O 1
ATOM 907 N N . ASN A 1 113 ? -11.863 3.708 10.789 1.00 92.25 113 ASN A N 1
ATOM 908 C CA . ASN A 1 113 ? -10.584 3.707 11.488 1.00 92.25 113 ASN A CA 1
ATOM 909 C C . ASN A 1 113 ? -10.739 4.272 12.909 1.00 92.25 113 ASN A C 1
ATOM 911 O O . ASN A 1 113 ? -11.188 5.413 13.042 1.00 92.25 113 ASN A O 1
ATOM 915 N N . PRO A 1 114 ? -10.323 3.541 13.963 1.00 91.31 114 PRO A N 1
ATOM 916 C CA . PRO A 1 114 ? -10.452 4.003 15.345 1.00 91.31 114 PRO A CA 1
ATOM 917 C C . PRO A 1 114 ? -9.589 5.237 15.655 1.00 91.31 114 PRO A C 1
ATOM 919 O O . PRO A 1 114 ? -9.840 5.951 16.624 1.00 91.31 114 PRO A O 1
ATOM 922 N N . ASN A 1 115 ? -8.569 5.525 14.841 1.00 89.25 115 ASN A N 1
ATOM 923 C CA . ASN A 1 115 ? -7.808 6.763 14.944 1.00 89.25 115 ASN A CA 1
ATOM 924 C C . ASN A 1 115 ? -8.477 7.873 14.124 1.00 89.25 115 ASN A C 1
ATOM 926 O O . ASN A 1 115 ? -8.197 8.002 12.931 1.00 89.25 115 ASN A O 1
ATOM 930 N N . SER A 1 116 ? -9.269 8.717 14.794 1.00 84.12 116 SER A N 1
ATOM 931 C CA . SER A 1 116 ? -9.986 9.862 14.202 1.00 84.12 116 SER A CA 1
ATOM 932 C C . SER A 1 116 ? -9.109 10.817 13.386 1.00 84.12 116 SER A C 1
ATOM 934 O O . SER A 1 116 ? -9.590 11.441 12.442 1.00 84.12 116 SER A O 1
ATOM 936 N N . LYS A 1 117 ? -7.814 10.912 13.715 1.00 83.56 117 LYS A N 1
ATOM 937 C CA . LYS A 1 117 ? -6.839 11.778 13.031 1.00 83.56 117 LYS A CA 1
ATOM 938 C C . LYS A 1 117 ? -6.182 11.113 11.819 1.00 83.56 117 LYS A C 1
ATOM 940 O O . LYS A 1 117 ? -5.382 11.744 11.128 1.00 83.56 117 LYS A O 1
ATOM 945 N N . SER A 1 118 ? -6.439 9.828 11.578 1.00 85.25 118 SER A N 1
ATOM 946 C CA . SER A 1 118 ? -5.862 9.123 10.438 1.00 85.25 118 SER A CA 1
ATOM 947 C C . SER A 1 118 ? -6.535 9.558 9.143 1.00 85.25 118 SER A C 1
ATOM 949 O O . SER A 1 118 ? -7.758 9.611 9.064 1.00 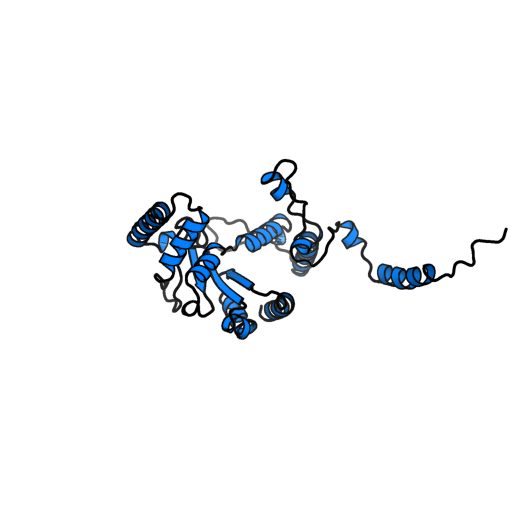85.25 118 SER A O 1
ATOM 951 N N . ARG A 1 119 ? -5.735 9.796 8.097 1.00 84.06 119 ARG A N 1
ATOM 952 C CA . ARG A 1 119 ? -6.258 10.055 6.747 1.00 84.06 119 ARG A CA 1
ATOM 953 C C . ARG A 1 119 ? -6.980 8.851 6.156 1.00 84.06 119 ARG A C 1
ATOM 955 O O . ARG A 1 119 ? -7.884 9.044 5.360 1.00 84.06 119 ARG A O 1
ATOM 962 N N . LEU A 1 120 ? -6.578 7.629 6.514 1.00 88.38 120 LEU A N 1
ATOM 963 C CA . LEU A 1 120 ? -7.248 6.407 6.065 1.00 88.38 120 LEU A CA 1
ATOM 964 C C . LEU A 1 120 ? -8.506 6.248 6.908 1.00 88.38 120 LEU A C 1
ATOM 966 O O . LEU A 1 120 ? -8.450 5.693 8.002 1.00 88.38 120 LEU A O 1
ATOM 970 N N . ALA A 1 121 ? -9.611 6.807 6.434 1.00 87.38 121 ALA A N 1
ATOM 971 C CA . ALA A 1 121 ? -10.811 6.951 7.233 1.00 87.38 121 ALA A CA 1
ATOM 972 C C . ALA A 1 121 ? -11.534 5.617 7.415 1.00 87.38 121 ALA A C 1
ATOM 974 O O . ALA A 1 121 ? -12.050 5.333 8.494 1.00 87.38 121 ALA A O 1
ATOM 975 N N . MET A 1 122 ? -11.591 4.805 6.358 1.00 90.75 122 MET A N 1
ATOM 976 C CA . MET A 1 122 ? -12.447 3.622 6.318 1.00 90.75 122 MET A CA 1
ATOM 977 C C . MET A 1 122 ? -11.848 2.520 5.459 1.00 90.75 122 MET A C 1
ATOM 979 O O . MET A 1 122 ? -11.136 2.795 4.491 1.00 90.75 122 MET A O 1
ATOM 983 N N . MET A 1 123 ? -12.172 1.274 5.795 1.00 92.44 123 MET A N 1
ATOM 984 C CA . MET A 1 123 ? -11.692 0.091 5.089 1.00 92.44 123 MET A CA 1
ATOM 985 C C . MET A 1 123 ? -12.839 -0.873 4.791 1.00 92.44 123 MET A C 1
ATOM 987 O O . MET A 1 123 ? -13.665 -1.159 5.658 1.00 92.44 123 MET A O 1
ATOM 991 N N . LEU A 1 124 ? -12.872 -1.392 3.568 1.00 92.25 124 LEU A N 1
ATOM 992 C CA . LEU A 1 124 ? -13.825 -2.401 3.125 1.00 92.25 124 LEU A CA 1
ATOM 993 C C . LEU A 1 124 ? -13.066 -3.678 2.754 1.00 92.25 124 LEU A C 1
ATOM 995 O O . LEU A 1 124 ? -12.376 -3.700 1.730 1.00 92.25 124 LEU A O 1
ATOM 999 N N . PRO A 1 125 ? -13.190 -4.749 3.551 1.00 91.88 125 PRO A N 1
ATOM 1000 C CA . PRO A 1 125 ? -12.667 -6.055 3.179 1.00 91.88 125 PRO A CA 1
ATOM 1001 C C . PRO A 1 125 ? -13.386 -6.591 1.937 1.00 91.88 125 PRO A C 1
ATOM 1003 O O . PRO A 1 125 ? -14.612 -6.509 1.841 1.00 91.88 125 PRO A O 1
ATOM 1006 N N . LEU A 1 126 ? -12.635 -7.143 0.984 1.00 90.81 126 LEU A N 1
ATOM 1007 C CA . LEU A 1 126 ? -13.211 -7.707 -0.241 1.00 90.81 126 LEU A CA 1
ATOM 1008 C C . LEU A 1 126 ? -13.528 -9.202 -0.146 1.00 90.81 126 LEU A C 1
ATOM 1010 O O . LEU A 1 126 ? -14.341 -9.663 -0.953 1.00 90.81 126 LEU A O 1
ATOM 1014 N N . GLY A 1 127 ? -12.932 -9.904 0.823 1.00 87.06 127 GLY A N 1
ATOM 1015 C CA . GLY A 1 127 ? -13.189 -11.309 1.160 1.00 87.06 127 GLY A CA 1
ATOM 1016 C C . GLY A 1 127 ? -13.982 -11.494 2.456 1.00 87.06 127 GLY A C 1
ATOM 1017 O O . GLY A 1 127 ? -14.313 -10.521 3.142 1.00 87.06 127 GLY A O 1
ATOM 1018 N N . ASP A 1 128 ? -14.267 -12.752 2.802 1.00 84.06 128 ASP A N 1
ATOM 1019 C CA . ASP A 1 128 ? -15.028 -13.089 4.006 1.00 84.06 128 ASP A CA 1
ATOM 1020 C C . ASP A 1 128 ? -14.163 -13.059 5.271 1.00 84.06 128 ASP A C 1
ATOM 1022 O O . ASP A 1 128 ? -13.616 -14.060 5.728 1.00 84.06 128 ASP A O 1
ATOM 1026 N N . VAL A 1 129 ? -14.075 -11.875 5.868 1.00 82.25 129 VAL A N 1
ATOM 1027 C CA . VAL A 1 129 ? -13.374 -11.666 7.139 1.00 82.25 129 VAL A CA 1
ATOM 1028 C C . VAL A 1 129 ? -14.114 -12.213 8.361 1.00 82.25 129 VAL A C 1
ATOM 1030 O O . VAL A 1 129 ? -13.525 -12.216 9.438 1.00 82.25 129 VAL A O 1
ATOM 1033 N N . LYS A 1 130 ? -15.378 -12.654 8.245 1.00 79.62 130 LYS A N 1
ATOM 1034 C CA . LYS A 1 130 ? -16.109 -13.231 9.390 1.00 79.62 130 LYS A CA 1
ATOM 1035 C C . LYS A 1 130 ? -15.603 -14.631 9.733 1.00 79.62 130 LYS A C 1
ATOM 1037 O O . LYS A 1 130 ? -15.610 -15.003 10.898 1.00 79.62 130 LYS A O 1
ATOM 1042 N N . SER A 1 131 ? -15.129 -15.368 8.729 1.00 82.38 131 SER A N 1
ATOM 1043 C CA . SER A 1 131 ? -14.506 -16.687 8.897 1.00 82.38 131 SER A CA 1
ATOM 1044 C C . SER A 1 131 ? -13.089 -16.638 9.496 1.00 82.38 131 SER A C 1
ATOM 1046 O O . SER A 1 131 ? -12.512 -17.675 9.814 1.00 82.38 131 SER A O 1
ATOM 1048 N N . MET A 1 132 ? -12.508 -15.442 9.647 1.00 86.56 132 MET A N 1
ATOM 1049 C CA . MET A 1 132 ? -11.117 -15.243 10.056 1.00 86.56 132 MET A CA 1
ATOM 1050 C C . MET A 1 132 ? -10.996 -14.892 11.540 1.00 86.56 132 MET A C 1
ATOM 1052 O O . MET A 1 132 ? -11.872 -14.258 12.124 1.00 86.56 132 MET A O 1
ATOM 1056 N N . THR A 1 133 ? -9.846 -15.206 12.140 1.00 90.69 133 THR A N 1
ATOM 1057 C CA . THR A 1 133 ? -9.541 -14.804 13.518 1.00 90.69 133 THR A CA 1
ATOM 1058 C C . THR A 1 133 ? -9.537 -13.272 13.654 1.00 90.69 133 THR A C 1
ATOM 1060 O O . THR A 1 133 ? -8.777 -12.611 12.938 1.00 90.69 133 THR A O 1
ATOM 1063 N N . PRO A 1 134 ? -10.279 -12.679 14.610 1.00 89.56 134 PRO A N 1
ATOM 1064 C CA . PRO A 1 134 ? -10.346 -11.223 14.795 1.00 89.56 134 PRO A CA 1
ATOM 1065 C C . PRO A 1 134 ? -8.974 -10.546 14.920 1.00 89.56 134 PRO A C 1
ATOM 1067 O O . PRO A 1 134 ? -8.723 -9.520 14.287 1.00 89.56 134 PRO A O 1
ATOM 1070 N N . LYS A 1 135 ? -8.043 -11.182 15.645 1.00 90.88 135 LYS A N 1
ATOM 1071 C CA . LYS A 1 135 ? -6.656 -10.714 15.813 1.00 90.88 135 LYS A CA 1
ATOM 1072 C C . LYS A 1 135 ? -5.907 -10.578 14.485 1.00 90.88 135 LYS A C 1
ATOM 1074 O O . LYS A 1 135 ? -5.167 -9.615 14.274 1.00 90.88 135 LYS A O 1
ATOM 1079 N N . LEU A 1 136 ? -6.113 -11.527 13.566 1.00 91.38 136 LEU A N 1
ATOM 1080 C CA . LEU A 1 136 ? -5.517 -11.478 12.233 1.00 91.38 136 LEU A CA 1
ATOM 1081 C C . LEU A 1 136 ? -6.064 -10.273 11.468 1.00 91.38 136 LEU A C 1
ATOM 1083 O O . LEU A 1 136 ? -5.281 -9.459 10.980 1.00 91.38 136 LEU A O 1
ATOM 1087 N N . VAL A 1 137 ? -7.387 -10.112 11.423 1.00 91.94 137 VAL A N 1
ATOM 1088 C CA . VAL A 1 137 ? -8.030 -9.006 10.699 1.00 91.94 137 VAL A CA 1
ATOM 1089 C C . VAL A 1 137 ? -7.591 -7.652 11.258 1.00 91.94 137 VAL A C 1
ATOM 1091 O O . VAL A 1 137 ? -7.222 -6.764 10.491 1.00 91.94 137 VAL A O 1
ATOM 1094 N N . ALA A 1 138 ? -7.532 -7.499 12.579 1.00 92.69 138 ALA A N 1
ATOM 1095 C CA . ALA A 1 138 ? -7.046 -6.275 13.206 1.00 92.69 138 ALA A CA 1
ATOM 1096 C C . ALA A 1 138 ? -5.579 -5.978 12.875 1.00 92.69 138 ALA A C 1
ATOM 1098 O O . ALA A 1 138 ? -5.225 -4.823 12.635 1.00 92.69 138 ALA A O 1
ATOM 1099 N N . SER A 1 139 ? -4.726 -7.006 12.795 1.00 92.81 139 SER A N 1
ATOM 1100 C CA . SER A 1 139 ? -3.335 -6.835 12.363 1.00 92.81 139 SER A CA 1
ATOM 1101 C C . SER A 1 139 ? -3.227 -6.351 10.909 1.00 92.81 139 SER A C 1
ATOM 1103 O O . SER A 1 139 ? -2.397 -5.492 10.611 1.00 92.81 139 SER A O 1
ATOM 1105 N N . LEU A 1 140 ? -4.103 -6.835 10.019 1.00 93.25 140 LEU A N 1
ATOM 1106 C CA . LEU A 1 140 ? -4.171 -6.397 8.624 1.00 93.25 140 LEU A CA 1
ATOM 1107 C C . LEU A 1 140 ? -4.614 -4.930 8.547 1.00 93.25 140 LEU A C 1
ATOM 1109 O O . LEU A 1 140 ? -3.914 -4.096 7.977 1.00 93.25 140 LEU A O 1
ATOM 1113 N N . LEU A 1 141 ? -5.713 -4.576 9.214 1.00 92.38 141 LEU A N 1
ATOM 1114 C CA . LEU A 1 141 ? -6.219 -3.198 9.249 1.00 92.38 141 LEU A CA 1
ATOM 1115 C C . LEU A 1 141 ? -5.207 -2.226 9.881 1.00 92.38 141 LEU A C 1
ATOM 1117 O O . LEU A 1 141 ? -5.024 -1.106 9.403 1.00 92.38 141 LEU A O 1
ATOM 1121 N N . ALA A 1 142 ? -4.476 -2.660 10.911 1.00 91.50 142 ALA A N 1
ATOM 1122 C CA . ALA A 1 142 ? -3.422 -1.861 11.527 1.00 91.50 142 ALA A CA 1
ATOM 1123 C C . ALA A 1 142 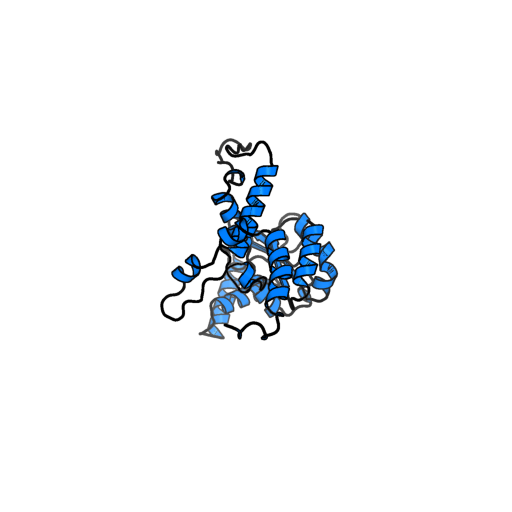? -2.243 -1.582 10.577 1.00 91.50 142 ALA A C 1
ATOM 1125 O O . ALA A 1 142 ? -1.613 -0.528 10.703 1.00 91.50 142 ALA A O 1
ATOM 1126 N N . ASN A 1 143 ? -1.964 -2.477 9.630 1.00 90.56 143 ASN A N 1
ATOM 1127 C CA . ASN A 1 143 ? -0.871 -2.354 8.661 1.00 90.56 143 ASN A CA 1
ATOM 1128 C C . ASN A 1 143 ? -1.289 -1.688 7.341 1.00 90.56 143 ASN A C 1
ATOM 1130 O O . ASN A 1 143 ? -0.444 -1.448 6.476 1.00 90.56 143 ASN A O 1
ATOM 1134 N N . ALA A 1 144 ? -2.574 -1.383 7.178 1.00 91.19 144 ALA A N 1
ATOM 1135 C CA . ALA A 1 144 ? -3.103 -0.749 5.984 1.00 91.19 144 ALA A CA 1
ATOM 1136 C C . ALA A 1 144 ? -2.446 0.615 5.722 1.00 91.19 144 ALA A C 1
ATOM 1138 O O . ALA A 1 144 ? -2.337 1.465 6.611 1.00 91.19 144 ALA A O 1
ATOM 1139 N N . SER A 1 145 ? -2.003 0.825 4.481 1.00 89.00 145 SER A N 1
ATOM 1140 C CA . SER A 1 145 ? -1.310 2.045 4.072 1.00 89.00 145 SER A CA 1
ATOM 1141 C C . SER A 1 145 ? -1.371 2.255 2.562 1.00 89.00 145 SER A C 1
ATOM 1143 O O . SER A 1 145 ? -1.140 1.323 1.796 1.00 89.00 145 SER A O 1
ATOM 1145 N N . LEU A 1 146 ? -1.603 3.503 2.142 1.00 89.94 146 LEU A N 1
ATOM 1146 C CA . LEU A 1 146 ? -1.434 3.958 0.753 1.00 89.94 146 LEU A CA 1
ATOM 1147 C C . LEU A 1 146 ? -0.130 4.750 0.548 1.00 89.94 146 LEU A C 1
ATOM 1149 O O . LEU A 1 146 ? 0.196 5.142 -0.572 1.00 89.94 146 LEU A O 1
ATOM 1153 N N . HIS A 1 147 ? 0.669 4.935 1.608 1.00 88.12 147 HIS A N 1
ATOM 1154 C CA . HIS A 1 147 ? 1.848 5.804 1.583 1.00 88.12 147 HIS A CA 1
ATOM 1155 C C . HIS A 1 147 ? 2.879 5.416 0.520 1.00 88.12 147 HIS A C 1
ATOM 1157 O O . HIS A 1 147 ? 3.522 6.297 -0.041 1.00 88.12 147 HIS A O 1
ATOM 1163 N N . GLY A 1 148 ? 3.043 4.121 0.228 1.00 87.31 148 GLY A N 1
ATOM 1164 C CA . GLY A 1 148 ? 3.982 3.665 -0.800 1.00 87.31 148 GLY A CA 1
ATOM 1165 C C . GLY A 1 148 ? 3.603 4.157 -2.200 1.00 87.31 148 GLY A C 1
ATOM 1166 O O . GLY A 1 148 ? 4.440 4.721 -2.905 1.00 87.31 148 GLY A O 1
ATOM 1167 N N . VAL A 1 149 ? 2.329 3.994 -2.569 1.00 88.81 149 VAL A N 1
ATOM 1168 C CA . VAL A 1 149 ? 1.788 4.424 -3.867 1.00 88.81 149 VAL A CA 1
ATOM 1169 C C . VAL A 1 149 ? 1.739 5.949 -3.948 1.00 88.81 149 VAL A C 1
ATOM 1171 O O . VAL A 1 149 ? 2.196 6.526 -4.935 1.00 88.81 149 VAL A O 1
ATOM 1174 N N . ASP A 1 150 ? 1.286 6.616 -2.884 1.00 89.06 150 ASP A N 1
ATOM 1175 C CA . ASP A 1 150 ? 1.275 8.079 -2.805 1.00 89.06 150 ASP A CA 1
ATOM 1176 C C . ASP A 1 150 ? 2.675 8.667 -2.970 1.00 89.06 150 ASP A C 1
ATOM 1178 O O . ASP A 1 150 ? 2.863 9.626 -3.721 1.00 89.06 150 ASP A O 1
ATOM 1182 N N . ASN A 1 151 ? 3.672 8.085 -2.299 1.00 90.81 151 ASN A N 1
ATOM 1183 C CA . ASN A 1 151 ? 5.057 8.520 -2.410 1.00 90.81 151 ASN A CA 1
ATOM 1184 C C . ASN A 1 151 ? 5.589 8.335 -3.836 1.00 90.81 151 ASN A C 1
ATOM 1186 O O . ASN A 1 151 ? 6.236 9.238 -4.362 1.00 90.81 151 ASN A O 1
ATOM 1190 N N . TRP A 1 152 ? 5.273 7.216 -4.495 1.00 91.69 152 TRP A N 1
ATOM 1191 C CA . TRP A 1 152 ? 5.630 7.014 -5.899 1.00 91.69 152 TRP A CA 1
ATOM 1192 C C . TRP A 1 152 ? 5.014 8.085 -6.806 1.00 91.69 152 TRP A C 1
ATOM 1194 O O . TRP A 1 152 ? 5.724 8.710 -7.596 1.00 91.69 152 TRP A O 1
ATOM 1204 N N . PHE A 1 153 ? 3.725 8.384 -6.639 1.00 91.94 153 PHE A N 1
ATOM 1205 C CA . PHE A 1 153 ? 3.083 9.458 -7.395 1.00 91.94 153 PHE A CA 1
ATOM 1206 C C . PHE A 1 153 ? 3.664 10.839 -7.083 1.00 91.94 153 PHE A C 1
ATOM 1208 O O . PHE A 1 153 ? 3.768 11.667 -7.985 1.00 91.94 153 PHE A O 1
ATOM 1215 N N . GLN A 1 154 ? 4.062 11.109 -5.839 1.00 91.62 154 GLN A N 1
ATOM 1216 C CA . GLN A 1 154 ? 4.747 12.356 -5.488 1.00 91.62 154 GLN A CA 1
ATOM 1217 C C . GLN A 1 154 ? 6.124 12.462 -6.149 1.00 91.62 154 GLN A C 1
ATOM 1219 O O . GLN A 1 154 ? 6.479 13.530 -6.644 1.00 91.62 154 GLN A O 1
ATOM 1224 N N . ILE A 1 155 ? 6.880 11.364 -6.214 1.00 92.44 155 ILE A N 1
ATOM 1225 C CA . ILE A 1 155 ? 8.159 11.319 -6.933 1.00 92.44 155 ILE A CA 1
ATOM 1226 C C . ILE A 1 155 ? 7.942 11.601 -8.420 1.00 92.44 155 ILE A C 1
ATOM 1228 O O . ILE A 1 155 ? 8.663 12.421 -8.983 1.00 92.44 155 ILE A O 1
ATOM 1232 N N . LEU A 1 156 ? 6.947 10.969 -9.048 1.00 94.00 156 LEU A N 1
ATOM 1233 C CA . LEU A 1 156 ? 6.624 11.223 -10.453 1.00 94.00 156 LEU A CA 1
ATOM 1234 C C . LEU A 1 156 ? 6.288 12.699 -10.694 1.00 94.00 156 LEU A C 1
ATOM 1236 O O . LEU A 1 156 ? 6.901 13.323 -11.553 1.00 94.00 156 LEU A O 1
ATOM 1240 N N . ARG A 1 157 ? 5.395 13.277 -9.882 1.00 90.88 157 ARG A N 1
ATOM 1241 C CA . ARG A 1 157 ? 4.966 14.683 -9.994 1.00 90.88 157 ARG A CA 1
ATOM 1242 C C . ARG A 1 157 ? 6.105 15.686 -9.842 1.00 90.88 157 ARG A C 1
ATOM 1244 O O . ARG A 1 157 ? 6.088 16.711 -10.500 1.00 90.88 157 ARG A O 1
ATOM 1251 N N . ARG A 1 158 ? 7.080 15.405 -8.971 1.00 90.12 158 ARG A N 1
ATOM 1252 C CA . ARG A 1 158 ? 8.220 16.305 -8.717 1.00 90.12 158 ARG A CA 1
ATOM 1253 C C . ARG A 1 158 ? 9.352 16.182 -9.731 1.00 90.12 158 ARG A C 1
ATOM 1255 O O . ARG A 1 158 ? 10.212 17.049 -9.769 1.00 90.12 158 ARG A O 1
ATOM 1262 N N . HIS A 1 159 ? 9.409 15.080 -10.475 1.00 91.31 159 HIS A N 1
ATOM 1263 C CA . HIS A 1 159 ? 10.487 14.817 -11.432 1.00 91.31 159 HIS A CA 1
ATOM 1264 C C . HIS A 1 159 ? 10.034 14.930 -12.891 1.00 91.31 159 HIS A C 1
ATOM 1266 O O . HIS A 1 159 ? 10.880 15.024 -13.773 1.00 91.31 159 HIS A O 1
ATOM 1272 N N . ILE A 1 160 ? 8.728 14.866 -13.155 1.00 92.12 160 ILE A N 1
ATOM 1273 C CA . ILE A 1 160 ? 8.145 14.936 -14.494 1.00 92.12 160 ILE A CA 1
ATOM 1274 C C . ILE A 1 160 ? 7.066 16.018 -14.466 1.00 92.12 160 ILE A C 1
ATOM 1276 O O . ILE A 1 160 ? 5.939 15.758 -14.046 1.00 92.12 160 ILE A O 1
ATOM 1280 N N . ASN A 1 161 ? 7.404 17.219 -14.942 1.00 87.88 161 ASN A N 1
ATOM 1281 C CA . ASN A 1 161 ? 6.518 18.390 -14.893 1.00 87.88 161 ASN A CA 1
ATOM 1282 C C . ASN A 1 161 ? 5.170 18.144 -15.595 1.00 87.88 161 ASN A C 1
ATOM 1284 O O . ASN A 1 161 ? 4.140 18.621 -15.133 1.00 87.88 161 ASN A O 1
ATOM 1288 N N . LEU A 1 162 ? 5.140 17.314 -16.651 1.00 88.81 162 LEU A N 1
ATOM 1289 C CA . LEU A 1 162 ? 3.894 16.934 -17.335 1.00 88.81 162 LEU A CA 1
ATOM 1290 C C . LEU A 1 162 ? 2.866 16.267 -16.404 1.00 88.81 162 LEU A C 1
ATOM 1292 O O . LEU A 1 162 ? 1.665 16.322 -16.665 1.00 88.81 162 LEU A O 1
ATOM 1296 N N . LEU A 1 163 ? 3.330 15.617 -15.332 1.00 88.88 163 LEU A N 1
ATOM 1297 C CA . LEU A 1 163 ? 2.491 14.916 -14.359 1.00 88.88 163 LEU A CA 1
ATOM 1298 C C . LEU A 1 163 ? 2.141 15.771 -13.145 1.00 88.88 163 LEU A C 1
ATOM 1300 O O . LEU A 1 163 ? 1.423 15.291 -12.261 1.00 88.88 163 LEU A O 1
ATOM 1304 N N . GLU A 1 164 ? 2.654 16.998 -13.065 1.00 87.06 164 GLU A N 1
ATOM 1305 C CA . GLU A 1 164 ? 2.346 17.907 -11.974 1.00 87.06 164 GLU A CA 1
ATOM 1306 C C . GLU A 1 164 ? 0.837 18.183 -11.907 1.00 87.06 164 GLU A C 1
ATOM 1308 O O . GLU A 1 164 ? 0.099 18.111 -12.895 1.00 87.06 164 GLU A O 1
ATOM 1313 N N . ARG A 1 165 ? 0.342 18.454 -10.697 1.00 82.56 165 ARG A N 1
ATOM 1314 C CA . ARG A 1 165 ? -1.052 18.860 -10.540 1.00 82.56 165 ARG A CA 1
ATOM 1315 C C . ARG A 1 165 ? -1.194 20.303 -11.030 1.00 82.56 165 ARG A C 1
ATOM 1317 O O . ARG A 1 165 ? -0.412 21.142 -10.598 1.00 82.56 165 ARG A O 1
ATOM 1324 N N . PRO A 1 166 ? -2.208 20.613 -11.851 1.00 82.25 166 PRO A N 1
ATOM 1325 C CA . PRO A 1 166 ? -2.463 21.989 -12.253 1.00 82.25 166 PRO A CA 1
ATOM 1326 C C . PRO A 1 166 ? -2.730 22.867 -11.024 1.00 82.25 166 PRO A C 1
ATOM 1328 O O . PRO A 1 166 ? -3.393 22.430 -10.075 1.00 82.25 166 PRO A O 1
ATOM 1331 N N . VAL A 1 167 ? -2.220 24.099 -11.057 1.00 75.62 167 VAL A N 1
ATOM 1332 C CA . VAL A 1 167 ? -2.434 25.092 -9.999 1.00 75.62 167 VAL A CA 1
ATOM 1333 C C . VAL A 1 167 ? -3.923 25.422 -9.921 1.00 75.62 167 VAL A C 1
ATOM 1335 O O . VAL A 1 167 ? -4.584 25.650 -10.933 1.00 75.62 167 VAL A O 1
ATOM 1338 N N . THR A 1 168 ? -4.467 25.418 -8.707 1.00 67.62 168 THR A N 1
ATOM 1339 C CA . THR A 1 168 ? -5.884 25.695 -8.464 1.00 67.62 168 THR A CA 1
ATOM 1340 C C . THR A 1 168 ? -6.082 27.157 -8.081 1.00 67.62 168 THR A C 1
ATOM 1342 O O . THR A 1 168 ? -5.518 27.592 -7.078 1.00 67.62 168 THR A O 1
ATOM 1345 N N . SER A 1 169 ? -6.923 27.888 -8.819 1.00 68.00 169 SER A N 1
ATOM 1346 C CA . SER A 1 169 ? -7.536 29.126 -8.324 1.00 68.00 169 SER A CA 1
ATOM 1347 C C . SER A 1 169 ? -8.876 28.802 -7.654 1.00 68.00 169 SER A C 1
ATOM 1349 O O . SER A 1 169 ? -9.538 27.830 -8.018 1.00 68.00 169 SER A O 1
ATOM 1351 N N . ALA A 1 170 ? -9.278 29.595 -6.658 1.00 64.62 170 ALA A N 1
ATOM 1352 C CA . ALA A 1 170 ? -10.524 29.371 -5.917 1.00 64.62 170 ALA A CA 1
ATOM 1353 C C . ALA A 1 170 ? -11.788 29.506 -6.794 1.00 64.62 170 ALA A C 1
ATOM 1355 O O . ALA A 1 170 ? -12.835 28.967 -6.451 1.00 64.62 170 ALA A O 1
ATOM 1356 N N . THR A 1 171 ? -11.682 30.202 -7.928 1.00 65.94 171 THR A N 1
ATOM 1357 C CA . THR A 1 171 ? -12.831 30.664 -8.720 1.00 65.94 171 THR A CA 1
ATOM 1358 C C . THR A 1 171 ? -13.106 29.817 -9.966 1.00 65.94 171 THR 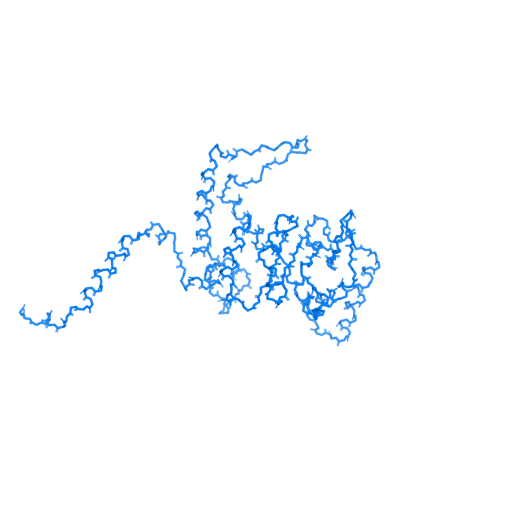A C 1
ATOM 1360 O O . THR A 1 171 ? -14.163 29.969 -10.569 1.00 65.94 171 THR A O 1
ATOM 1363 N N . ASN A 1 172 ? -12.190 28.934 -10.390 1.00 64.31 172 ASN A N 1
ATOM 1364 C CA . ASN A 1 172 ? -12.326 28.230 -11.670 1.00 64.31 172 ASN A CA 1
ATOM 1365 C C . ASN A 1 172 ? -12.172 26.707 -11.529 1.00 64.31 172 ASN A C 1
ATOM 1367 O O . ASN A 1 172 ? -11.120 26.194 -11.150 1.00 64.31 172 ASN A O 1
ATOM 1371 N N . ALA A 1 173 ? -13.238 25.970 -11.857 1.00 66.94 173 ALA A N 1
ATOM 1372 C CA . ALA A 1 173 ? -13.255 24.506 -11.803 1.00 66.94 173 ALA A CA 1
ATOM 1373 C C . ALA A 1 173 ? -12.483 23.860 -12.970 1.00 66.94 173 ALA A C 1
ATOM 1375 O O . ALA A 1 173 ? -11.997 22.732 -12.839 1.00 66.94 173 ALA A O 1
ATOM 1376 N N . LYS A 1 174 ? -12.348 24.572 -14.102 1.00 68.88 174 LYS A N 1
ATOM 1377 C CA . LYS A 1 174 ? -11.546 24.135 -15.252 1.00 68.88 174 LYS A CA 1
ATOM 1378 C C . LYS A 1 174 ? -10.067 24.348 -14.950 1.00 68.88 174 LYS A C 1
ATOM 1380 O O . LYS A 1 174 ? -9.655 25.428 -14.539 1.00 68.88 174 LYS A O 1
ATOM 1385 N N . ARG A 1 175 ? -9.272 23.297 -15.154 1.00 73.12 175 ARG A N 1
ATOM 1386 C CA . ARG A 1 175 ? -7.857 23.265 -14.779 1.00 73.12 175 ARG A CA 1
ATOM 1387 C C . ARG A 1 175 ? -6.993 23.265 -16.027 1.00 73.12 175 ARG A C 1
ATOM 1389 O O . ARG A 1 175 ? -7.129 22.374 -16.860 1.00 73.12 175 ARG A O 1
ATOM 1396 N N . TRP A 1 176 ? -6.094 24.234 -16.121 1.00 70.31 176 TRP A N 1
ATOM 1397 C CA . TRP A 1 176 ? -5.061 24.269 -17.148 1.00 70.31 176 TRP A CA 1
ATOM 1398 C C . TRP A 1 176 ? -3.741 23.781 -16.548 1.00 70.31 176 TRP A C 1
ATOM 1400 O O . TRP A 1 176 ? -3.362 24.202 -15.456 1.00 70.31 176 TRP A O 1
ATOM 1410 N N . ASN A 1 177 ? -3.066 22.861 -17.234 1.00 78.69 177 ASN A N 1
ATOM 1411 C CA . ASN A 1 177 ? -1.716 22.439 -16.880 1.00 78.69 177 ASN A CA 1
ATOM 1412 C C . ASN A 1 177 ? -0.750 23.056 -17.895 1.00 78.69 177 ASN A C 1
ATOM 1414 O O . ASN A 1 177 ? -0.775 22.678 -19.064 1.00 78.69 177 ASN A O 1
ATOM 1418 N N . ALA A 1 178 ? 0.094 23.980 -17.431 1.00 76.69 178 ALA A N 1
ATOM 1419 C CA . ALA A 1 178 ? 1.081 24.670 -18.260 1.00 76.69 178 ALA A CA 1
ATOM 1420 C C . ALA A 1 178 ? 2.070 23.718 -18.936 1.00 76.69 178 ALA A C 1
ATOM 1422 O O . ALA A 1 178 ? 2.583 24.001 -20.014 1.00 76.69 178 ALA A O 1
ATOM 1423 N N . TYR A 1 179 ? 2.314 22.577 -18.297 1.00 79.12 179 TYR A N 1
ATOM 1424 C CA . TYR A 1 179 ? 3.247 21.560 -18.749 1.00 79.12 179 TYR A CA 1
ATOM 1425 C C . TYR A 1 179 ? 2.541 20.388 -19.430 1.00 79.12 179 TYR A C 1
ATOM 1427 O O . TYR A 1 179 ? 3.159 19.345 -19.620 1.00 79.12 179 TYR A O 1
ATOM 1435 N N . ALA A 1 180 ? 1.255 20.504 -19.784 1.00 79.25 180 ALA A N 1
ATOM 1436 C CA . ALA A 1 180 ? 0.585 19.454 -20.542 1.00 79.25 180 ALA A CA 1
ATOM 1437 C C . ALA A 1 180 ? 1.316 19.226 -21.875 1.00 79.25 180 ALA A C 1
ATOM 1439 O O . ALA A 1 180 ? 1.461 20.135 -22.688 1.00 79.25 180 ALA A O 1
ATOM 1440 N N . GLY A 1 181 ? 1.795 18.001 -22.095 1.00 79.19 181 GLY A N 1
ATOM 1441 C CA . GLY A 1 181 ? 2.465 17.646 -23.341 1.00 79.19 181 GLY A CA 1
ATOM 1442 C C . GLY A 1 181 ? 1.468 17.526 -24.489 1.00 79.19 181 GLY A C 1
ATOM 1443 O O . GLY A 1 181 ? 0.463 16.833 -24.352 1.00 79.19 181 GLY A O 1
ATOM 1444 N N . TYR A 1 182 ? 1.779 18.139 -25.633 1.00 79.75 182 TYR A N 1
ATOM 1445 C CA . TYR A 1 182 ? 0.984 18.007 -26.861 1.00 79.75 182 TYR A CA 1
ATOM 1446 C C . TYR A 1 182 ? 0.916 16.559 -27.370 1.00 79.75 182 TYR A C 1
ATOM 1448 O O . TYR A 1 182 ? -0.125 16.129 -27.856 1.00 79.75 182 TYR A O 1
ATOM 1456 N N . ASN A 1 183 ? 2.009 15.797 -27.230 1.00 88.19 183 ASN A N 1
ATOM 1457 C CA . ASN A 1 183 ? 2.047 14.366 -27.529 1.00 88.19 183 ASN A CA 1
ATOM 1458 C C . ASN A 1 183 ? 2.183 13.555 -26.218 1.00 88.19 183 ASN A C 1
ATOM 1460 O O . ASN A 1 183 ? 3.239 13.622 -25.573 1.00 88.19 183 ASN A O 1
ATOM 1464 N N . PRO A 1 184 ? 1.166 12.759 -25.826 1.00 84.69 184 PRO A N 1
ATOM 1465 C CA . PRO A 1 184 ? 1.199 11.952 -24.605 1.00 84.69 184 PRO A CA 1
ATOM 1466 C C . PRO A 1 184 ? 2.250 10.830 -24.634 1.00 84.69 184 PRO A C 1
ATOM 1468 O O . PRO A 1 184 ? 2.610 10.304 -23.580 1.00 84.69 184 PRO A O 1
ATOM 1471 N N . GLU A 1 185 ? 2.791 10.475 -25.799 1.00 90.81 185 GLU A N 1
ATOM 1472 C CA . GLU A 1 185 ? 3.839 9.458 -25.935 1.00 90.81 185 GLU A CA 1
ATOM 1473 C C . GLU A 1 185 ? 5.110 9.822 -25.148 1.00 90.81 185 GLU A C 1
ATOM 1475 O O . GLU A 1 185 ? 5.727 8.958 -24.519 1.00 90.81 185 GLU A O 1
ATOM 1480 N N . TRP A 1 186 ? 5.471 11.109 -25.100 1.00 89.19 186 TRP A N 1
ATOM 1481 C CA . TRP A 1 186 ? 6.610 11.584 -24.306 1.00 89.19 186 TRP A CA 1
ATOM 1482 C C . TRP A 1 186 ? 6.418 11.330 -22.814 1.00 89.19 186 TRP A C 1
ATOM 1484 O O . TRP A 1 186 ? 7.353 10.924 -22.125 1.00 89.19 186 TRP A O 1
ATOM 1494 N N . MET A 1 187 ? 5.194 11.512 -22.319 1.00 89.50 187 MET A N 1
ATOM 1495 C CA . MET A 1 187 ? 4.858 11.230 -20.927 1.00 89.50 187 MET A CA 1
ATOM 1496 C C . MET A 1 187 ? 5.045 9.743 -20.615 1.00 89.50 187 MET A C 1
ATOM 1498 O O . MET A 1 187 ? 5.648 9.411 -19.597 1.00 89.50 187 MET A O 1
ATOM 1502 N N . VAL A 1 188 ? 4.592 8.853 -21.504 1.00 91.25 188 VAL A N 1
ATOM 1503 C CA . VAL A 1 188 ? 4.790 7.404 -21.346 1.00 91.25 188 VAL A CA 1
ATOM 1504 C C . VAL A 1 188 ? 6.283 7.076 -21.298 1.00 91.25 188 VAL A C 1
ATOM 1506 O O . VAL A 1 188 ? 6.732 6.463 -20.332 1.00 91.25 188 VAL A O 1
ATOM 1509 N N . LYS A 1 189 ? 7.077 7.558 -22.264 1.00 92.75 189 LYS A N 1
ATOM 1510 C CA . LYS A 1 189 ? 8.536 7.335 -22.306 1.00 92.75 189 LYS A CA 1
ATOM 1511 C C . LYS A 1 189 ? 9.232 7.781 -21.013 1.00 92.75 189 LYS A C 1
ATOM 1513 O O . LYS A 1 189 ? 10.017 7.023 -20.443 1.00 92.75 189 LYS A O 1
ATOM 1518 N N . LEU A 1 190 ? 8.911 8.975 -20.512 1.00 93.56 190 LEU A N 1
ATOM 1519 C CA . LEU A 1 190 ? 9.497 9.513 -19.279 1.00 93.56 190 LEU A CA 1
ATOM 1520 C C . LEU A 1 190 ? 9.098 8.712 -18.033 1.00 93.56 190 LEU A C 1
ATOM 1522 O O . LEU A 1 190 ? 9.944 8.472 -17.167 1.00 93.56 190 LEU A O 1
ATOM 1526 N N . ILE A 1 191 ? 7.838 8.269 -17.939 1.00 94.12 191 ILE A N 1
ATOM 1527 C CA . ILE A 1 191 ? 7.381 7.401 -16.843 1.00 94.12 191 ILE A CA 1
ATOM 1528 C C . ILE A 1 191 ? 8.162 6.090 -16.851 1.00 94.12 191 ILE A C 1
ATOM 1530 O O . ILE A 1 191 ? 8.608 5.655 -15.787 1.00 94.12 191 ILE A O 1
ATOM 1534 N N . GLU A 1 192 ? 8.389 5.492 -18.021 1.00 93.75 192 GLU A N 1
ATOM 1535 C CA . GLU A 1 192 ? 9.096 4.213 -18.094 1.00 93.75 192 GLU A CA 1
ATOM 1536 C C . GLU A 1 192 ? 10.575 4.333 -17.752 1.00 93.75 192 GLU A C 1
ATOM 1538 O O . GLU A 1 192 ? 11.071 3.530 -16.955 1.00 93.75 192 GLU A O 1
ATOM 1543 N N . ILE A 1 193 ? 11.252 5.383 -18.224 1.00 93.69 193 ILE A N 1
ATOM 1544 C CA . ILE A 1 193 ? 12.620 5.702 -17.787 1.00 93.69 193 ILE A CA 1
ATOM 1545 C C . ILE A 1 193 ? 12.652 5.874 -16.264 1.00 93.69 193 ILE A C 1
ATOM 1547 O O . ILE A 1 193 ? 13.468 5.253 -15.572 1.00 93.69 193 ILE A O 1
ATOM 1551 N N . LYS A 1 194 ? 11.725 6.665 -15.707 1.00 95.00 194 LYS A N 1
ATOM 1552 C CA . LYS A 1 194 ? 11.670 6.918 -14.264 1.00 95.00 194 LYS A CA 1
ATOM 1553 C C . LYS A 1 194 ? 11.369 5.650 -13.468 1.00 95.00 194 LYS A C 1
ATOM 1555 O O . LYS A 1 194 ? 11.942 5.479 -12.392 1.00 95.00 194 LYS A O 1
ATOM 1560 N N . ARG A 1 195 ? 10.523 4.751 -13.978 1.00 94.38 195 ARG A N 1
ATOM 1561 C CA . ARG A 1 195 ? 10.206 3.457 -13.357 1.00 94.38 195 ARG A CA 1
ATOM 1562 C C . ARG A 1 195 ? 11.435 2.558 -13.280 1.00 94.38 195 ARG A C 1
ATOM 1564 O O . ARG A 1 195 ? 11.679 1.979 -12.220 1.00 94.38 195 ARG A O 1
ATOM 1571 N N . VAL A 1 196 ? 12.204 2.429 -14.363 1.00 94.31 196 VAL A N 1
ATOM 1572 C CA . VAL A 1 196 ? 13.431 1.611 -14.355 1.00 94.31 196 VAL A CA 1
ATOM 1573 C C . VAL A 1 196 ? 14.457 2.229 -13.406 1.00 94.31 196 VAL A C 1
ATOM 1575 O O . VAL A 1 196 ? 14.922 1.557 -12.485 1.00 94.31 196 VAL A O 1
ATOM 1578 N N . TYR A 1 197 ? 14.725 3.529 -13.538 1.00 95.38 197 TYR A N 1
ATOM 1579 C CA . TYR A 1 197 ? 15.685 4.228 -12.684 1.00 95.38 197 TYR A CA 1
ATOM 1580 C C . TYR A 1 197 ? 15.317 4.156 -11.190 1.00 95.38 197 TYR A C 1
ATOM 1582 O O . TYR A 1 197 ? 16.166 3.882 -10.341 1.00 95.38 197 TYR A O 1
ATOM 1590 N N . PHE A 1 198 ? 14.040 4.347 -10.841 1.00 94.88 198 PHE A N 1
ATOM 1591 C CA . PHE A 1 198 ? 13.581 4.257 -9.454 1.00 94.88 198 PHE A CA 1
ATOM 1592 C C . PHE A 1 198 ? 13.760 2.856 -8.870 1.00 94.88 198 PHE A C 1
ATOM 1594 O O . PHE A 1 198 ? 14.200 2.724 -7.730 1.00 94.88 198 PHE A O 1
ATOM 1601 N N . ASN A 1 199 ? 13.438 1.813 -9.638 1.00 94.06 199 ASN A N 1
ATOM 1602 C CA . ASN A 1 199 ? 13.498 0.443 -9.139 1.00 94.06 199 ASN A CA 1
ATOM 1603 C C . ASN A 1 199 ? 14.927 -0.102 -9.043 1.00 94.06 199 ASN A C 1
ATOM 1605 O O . ASN A 1 199 ? 15.203 -0.861 -8.113 1.00 94.06 199 ASN A O 1
ATOM 1609 N N . TYR A 1 200 ? 15.820 0.278 -9.962 1.00 95.38 200 TYR A N 1
ATOM 1610 C CA . TYR A 1 200 ? 17.149 -0.333 -10.091 1.00 95.38 200 TYR A CA 1
ATOM 1611 C C . TYR A 1 200 ? 18.320 0.562 -9.662 1.00 95.38 200 TYR A C 1
ATOM 1613 O O . TYR A 1 200 ? 19.364 0.017 -9.299 1.00 95.38 200 TYR A O 1
ATOM 1621 N N . CYS A 1 201 ? 18.153 1.890 -9.623 1.00 95.19 201 CYS A N 1
ATOM 1622 C CA . CYS A 1 201 ? 19.232 2.832 -9.287 1.00 95.19 201 CYS A CA 1
ATOM 1623 C C . CYS A 1 201 ? 19.005 3.598 -7.980 1.00 95.19 201 CYS A C 1
ATOM 1625 O O . CYS A 1 201 ? 19.947 3.791 -7.202 1.00 95.19 201 CYS A O 1
ATOM 1627 N N . MET A 1 202 ? 17.770 4.049 -7.725 1.00 94.25 202 MET A N 1
ATOM 1628 C CA . MET A 1 202 ? 17.453 4.837 -6.529 1.00 94.25 202 MET A CA 1
ATOM 1629 C C . MET A 1 202 ? 17.420 3.966 -5.270 1.00 94.25 202 MET A C 1
ATOM 1631 O O . MET A 1 202 ? 16.807 2.898 -5.241 1.00 94.25 202 MET A O 1
ATOM 1635 N N . THR A 1 203 ? 18.043 4.453 -4.197 1.00 94.56 203 THR A N 1
ATOM 1636 C CA . THR A 1 203 ? 18.120 3.762 -2.905 1.00 94.56 203 THR A CA 1
ATOM 1637 C C . THR A 1 203 ? 17.328 4.487 -1.821 1.00 94.56 203 THR A C 1
ATOM 1639 O O . THR A 1 203 ? 16.959 5.655 -1.942 1.00 94.56 203 THR A O 1
ATOM 1642 N N . ASN A 1 204 ? 17.081 3.789 -0.714 1.00 92.50 204 ASN A N 1
ATOM 1643 C CA . ASN A 1 204 ? 16.506 4.349 0.511 1.00 92.50 204 ASN A CA 1
ATOM 1644 C C . ASN A 1 204 ? 17.556 5.004 1.434 1.00 92.50 204 ASN A C 1
ATOM 1646 O O . ASN A 1 204 ? 17.289 5.205 2.618 1.00 92.50 204 ASN A O 1
ATOM 1650 N N . GLU A 1 205 ? 18.733 5.346 0.908 1.00 92.19 205 GLU A N 1
ATOM 1651 C CA . GLU A 1 205 ? 19.877 5.857 1.670 1.00 92.19 205 GLU A CA 1
ATOM 1652 C C . GLU A 1 205 ? 19.528 7.068 2.537 1.00 92.19 205 GLU A C 1
ATOM 1654 O O . GLU A 1 205 ? 19.824 7.081 3.728 1.00 92.19 205 GLU A O 1
ATOM 1659 N N . ARG A 1 206 ? 18.805 8.041 1.969 1.00 88.56 206 ARG A N 1
ATOM 1660 C CA . ARG A 1 206 ? 18.350 9.241 2.687 1.00 88.56 206 ARG A CA 1
ATOM 1661 C C . ARG A 1 206 ? 17.422 8.916 3.860 1.00 88.56 206 ARG A C 1
ATOM 1663 O O . ARG A 1 206 ? 17.424 9.606 4.873 1.00 88.56 206 ARG A O 1
ATOM 1670 N N . THR A 1 207 ? 16.583 7.893 3.722 1.00 87.88 207 THR A N 1
ATOM 1671 C CA . THR A 1 207 ? 15.697 7.456 4.807 1.00 87.88 207 THR A CA 1
ATOM 1672 C C . THR A 1 207 ? 16.491 6.737 5.888 1.00 87.88 207 THR A C 1
ATOM 1674 O O . THR A 1 207 ? 16.237 6.956 7.070 1.00 87.88 207 THR A O 1
ATOM 1677 N N . ILE A 1 208 ? 17.460 5.913 5.485 1.00 90.56 208 ILE A N 1
ATOM 1678 C CA . ILE A 1 208 ? 18.341 5.200 6.405 1.00 90.56 208 ILE A CA 1
ATOM 1679 C C . ILE A 1 208 ? 19.168 6.194 7.223 1.00 90.56 208 ILE A C 1
ATOM 1681 O O . ILE A 1 208 ? 19.162 6.103 8.443 1.00 90.56 208 ILE A O 1
ATOM 1685 N N . SER A 1 209 ? 19.824 7.166 6.583 1.00 88.50 209 SER A N 1
ATOM 1686 C CA . SER A 1 209 ? 20.653 8.157 7.283 1.00 88.50 209 SER A CA 1
ATOM 1687 C C . SER A 1 209 ? 19.868 9.027 8.263 1.00 88.50 209 SER A C 1
ATOM 1689 O O . SER A 1 209 ? 20.426 9.474 9.256 1.00 88.50 209 SER A O 1
ATOM 1691 N N . ARG A 1 210 ? 18.574 9.254 8.008 1.00 89.81 210 ARG A N 1
ATOM 1692 C CA . ARG A 1 210 ? 17.696 10.006 8.912 1.00 89.81 210 ARG A CA 1
ATOM 1693 C C . ARG A 1 210 ? 17.242 9.192 10.128 1.00 89.81 210 ARG A C 1
ATOM 1695 O O . ARG A 1 210 ? 17.005 9.772 11.179 1.00 89.81 210 ARG A O 1
ATOM 1702 N N . ASN A 1 211 ? 17.037 7.884 9.968 1.00 88.88 211 ASN A N 1
ATOM 1703 C CA . ASN A 1 211 ? 16.439 7.031 11.003 1.00 88.88 211 ASN A CA 1
ATOM 1704 C C . ASN A 1 211 ? 17.468 6.237 11.818 1.00 88.88 211 ASN A C 1
ATOM 1706 O O . ASN A 1 211 ? 17.151 5.809 12.922 1.00 88.88 211 ASN A O 1
ATOM 1710 N N . PHE A 1 212 ? 18.658 6.001 11.269 1.00 88.25 212 PHE A N 1
ATOM 1711 C CA . PHE A 1 212 ? 19.683 5.150 11.865 1.00 88.25 212 PHE A CA 1
ATOM 1712 C C . PHE A 1 212 ? 21.012 5.900 11.933 1.00 88.25 212 PHE A C 1
ATOM 1714 O O . PHE A 1 212 ? 21.415 6.552 10.968 1.00 88.25 212 PHE A O 1
ATOM 1721 N N . SER A 1 213 ? 21.703 5.758 13.062 1.00 85.31 213 SER A N 1
ATOM 1722 C CA . SER A 1 213 ? 23.038 6.308 13.303 1.00 85.31 213 SER A CA 1
ATOM 1723 C C . SER A 1 213 ? 23.965 5.222 13.855 1.00 85.31 213 SER A C 1
ATOM 1725 O O . SER A 1 213 ? 23.501 4.239 14.436 1.00 85.31 213 SER A O 1
ATOM 1727 N N . GLY A 1 214 ? 25.273 5.398 13.666 1.00 83.69 214 GLY A N 1
ATOM 1728 C CA . GLY A 1 214 ? 26.306 4.480 14.148 1.00 83.69 214 GLY A CA 1
ATOM 1729 C C . GLY A 1 214 ? 26.433 3.178 13.347 1.00 83.69 214 GLY A C 1
ATOM 1730 O O . GLY A 1 214 ? 25.961 3.063 12.215 1.00 83.69 214 GLY A O 1
ATOM 1731 N N . ASN A 1 215 ? 27.087 2.186 13.956 1.00 79.19 215 ASN A N 1
ATOM 1732 C CA . ASN A 1 215 ? 27.499 0.938 13.296 1.00 79.19 215 ASN A CA 1
ATOM 1733 C C . ASN A 1 215 ? 26.335 -0.003 12.930 1.00 79.19 215 ASN A C 1
ATOM 1735 O O . ASN A 1 215 ? 26.511 -0.892 12.106 1.00 79.19 215 ASN A O 1
ATOM 1739 N N . ASN A 1 216 ? 25.132 0.223 13.469 1.00 82.44 216 ASN A N 1
ATOM 1740 C CA . ASN A 1 216 ? 23.931 -0.566 13.154 1.00 82.44 216 ASN A CA 1
ATOM 1741 C C . ASN A 1 216 ? 23.152 -0.023 11.940 1.00 82.44 216 ASN A C 1
ATOM 1743 O O . ASN A 1 216 ? 21.975 -0.340 11.751 1.00 82.44 216 ASN A O 1
ATOM 1747 N N . LYS A 1 217 ? 23.774 0.831 11.118 1.00 88.50 217 LYS A N 1
ATOM 1748 C CA . LYS A 1 217 ? 23.138 1.418 9.938 1.00 88.50 217 LYS A CA 1
ATOM 1749 C C . LYS A 1 217 ? 22.989 0.362 8.831 1.00 88.50 217 LYS A C 1
ATOM 1751 O O . LYS A 1 217 ? 23.995 -0.161 8.358 1.00 88.50 217 LYS A O 1
ATOM 1756 N N . PRO A 1 218 ? 21.762 0.067 8.363 1.00 90.06 218 PRO A N 1
ATOM 1757 C CA . PRO A 1 218 ? 21.572 -0.891 7.282 1.00 90.06 218 PRO A CA 1
ATOM 1758 C C . PRO A 1 218 ? 22.142 -0.365 5.959 1.00 90.06 218 PRO A C 1
ATOM 1760 O O . PRO A 1 218 ? 22.150 0.840 5.696 1.00 90.06 218 PRO A O 1
ATOM 1763 N N . ASN A 1 219 ? 22.560 -1.281 5.086 1.00 90.88 219 ASN A N 1
ATOM 1764 C CA . ASN A 1 219 ? 23.059 -0.918 3.763 1.00 90.88 219 ASN A CA 1
ATOM 1765 C C . ASN A 1 219 ? 21.933 -0.366 2.866 1.00 90.88 219 ASN A C 1
ATOM 1767 O O . ASN A 1 219 ? 20.825 -0.921 2.846 1.00 90.88 219 ASN A O 1
ATOM 1771 N N . PRO A 1 220 ? 22.194 0.702 2.086 1.00 93.94 220 PRO A N 1
ATOM 1772 C CA . PRO A 1 220 ? 21.244 1.204 1.105 1.00 93.94 220 PRO A CA 1
ATOM 1773 C C . PRO A 1 220 ? 20.832 0.133 0.098 1.00 93.94 220 PRO A C 1
ATOM 1775 O O . PRO A 1 220 ? 21.667 -0.548 -0.491 1.00 93.94 220 PRO A O 1
ATOM 1778 N N . SER A 1 221 ? 19.528 0.024 -0.143 1.00 94.88 221 SER A N 1
ATOM 1779 C CA . SER A 1 221 ? 18.960 -0.935 -1.092 1.00 94.88 221 SER A CA 1
ATOM 1780 C C . SER A 1 221 ? 17.982 -0.259 -2.044 1.00 94.88 221 SER A C 1
ATOM 1782 O O . SER A 1 221 ? 17.309 0.724 -1.702 1.00 94.88 221 SER A O 1
ATOM 1784 N N . THR A 1 222 ? 17.877 -0.801 -3.254 1.00 95.44 222 THR A N 1
ATOM 1785 C CA . THR A 1 222 ? 16.893 -0.366 -4.250 1.00 95.44 222 THR A CA 1
ATOM 1786 C C . THR A 1 222 ? 15.569 -1.119 -4.066 1.00 95.44 222 THR A C 1
ATOM 1788 O O . THR A 1 222 ? 15.541 -2.177 -3.425 1.00 95.44 222 THR A O 1
ATOM 1791 N N . PRO A 1 223 ? 14.438 -0.612 -4.590 1.00 93.75 223 PRO A N 1
ATOM 1792 C CA . PRO A 1 223 ? 13.183 -1.366 -4.601 1.00 93.75 223 PRO A CA 1
ATOM 1793 C C . PRO A 1 223 ? 13.310 -2.759 -5.233 1.00 93.75 223 PRO A C 1
ATOM 1795 O O . PRO A 1 223 ? 12.787 -3.718 -4.672 1.00 93.75 223 PRO A O 1
ATOM 1798 N N . ALA A 1 224 ? 14.043 -2.896 -6.342 1.00 93.50 224 ALA A N 1
ATOM 1799 C CA . ALA A 1 224 ? 14.242 -4.188 -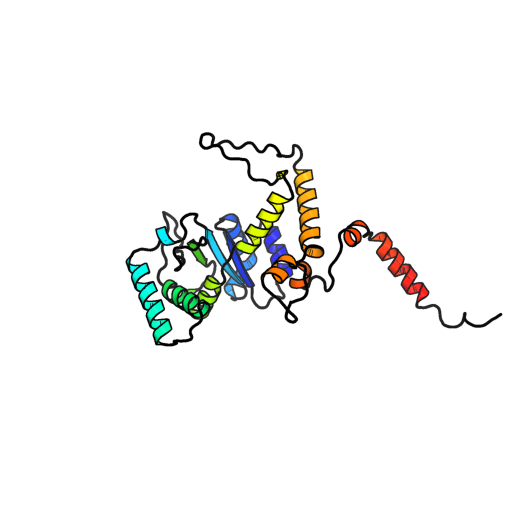6.997 1.00 93.50 224 ALA A CA 1
ATOM 1800 C C . ALA A 1 224 ? 15.026 -5.175 -6.116 1.00 93.50 224 ALA A C 1
ATOM 1802 O O . ALA A 1 224 ? 14.692 -6.358 -6.092 1.00 93.50 224 ALA A O 1
ATOM 1803 N N . MET A 1 225 ? 16.009 -4.695 -5.342 1.00 93.94 225 MET A N 1
ATOM 1804 C CA . MET A 1 225 ? 16.720 -5.528 -4.363 1.00 93.94 225 MET A CA 1
ATOM 1805 C C . MET A 1 225 ? 15.800 -6.011 -3.242 1.00 93.94 225 MET A C 1
ATOM 1807 O O . MET A 1 225 ? 15.815 -7.188 -2.898 1.00 93.94 225 MET A O 1
ATOM 1811 N N . ARG A 1 226 ? 14.951 -5.127 -2.700 1.00 90.94 226 ARG A N 1
ATOM 1812 C CA . ARG A 1 226 ? 13.984 -5.494 -1.647 1.00 90.94 226 ARG A CA 1
ATOM 1813 C C . ARG A 1 226 ? 12.931 -6.498 -2.120 1.00 90.94 226 ARG A C 1
ATOM 1815 O O . ARG A 1 226 ? 12.408 -7.246 -1.305 1.00 90.94 226 ARG A O 1
ATOM 1822 N N . LEU A 1 227 ? 12.632 -6.513 -3.418 1.00 86.19 227 LEU A N 1
ATOM 1823 C CA . LEU A 1 227 ? 11.755 -7.501 -4.050 1.00 86.19 227 LEU A CA 1
ATOM 1824 C C . LEU A 1 227 ? 12.489 -8.783 -4.480 1.00 86.19 227 LEU A C 1
ATOM 1826 O O . LEU A 1 227 ? 11.849 -9.689 -5.004 1.00 86.19 227 LEU A O 1
ATOM 1830 N N . GLY A 1 228 ? 13.812 -8.862 -4.305 1.00 88.00 228 GLY A N 1
ATOM 1831 C CA . GLY A 1 228 ? 14.614 -10.015 -4.720 1.00 88.00 228 GLY A CA 1
ATOM 1832 C C . GLY A 1 228 ? 14.803 -10.153 -6.235 1.00 88.00 228 GLY A C 1
ATOM 1833 O O . GLY A 1 228 ? 15.239 -11.202 -6.696 1.00 88.00 228 GLY A O 1
ATOM 1834 N N . LEU A 1 229 ? 14.500 -9.112 -7.021 1.00 88.00 229 LEU A N 1
ATOM 1835 C CA . LEU A 1 229 ? 14.667 -9.123 -8.483 1.00 88.00 229 LEU A CA 1
ATOM 1836 C C . LEU A 1 229 ? 16.139 -9.019 -8.905 1.00 88.00 229 LEU A C 1
ATOM 1838 O O . LEU A 1 229 ? 16.509 -9.443 -9.993 1.00 88.00 229 LEU A O 1
ATOM 1842 N N . THR A 1 230 ? 16.977 -8.430 -8.054 1.00 92.56 230 THR A N 1
ATOM 1843 C CA . THR A 1 230 ? 18.424 -8.304 -8.248 1.00 92.56 230 THR A CA 1
ATOM 1844 C C . THR A 1 230 ? 19.122 -8.343 -6.895 1.00 92.56 230 THR A C 1
ATOM 1846 O O . THR A 1 230 ? 18.545 -7.966 -5.877 1.00 92.56 230 THR A O 1
ATOM 1849 N N . ARG A 1 231 ? 20.387 -8.764 -6.884 1.00 92.50 231 ARG A N 1
ATOM 1850 C CA . ARG A 1 231 ? 21.256 -8.712 -5.699 1.00 92.50 231 ARG A CA 1
ATOM 1851 C C . ARG A 1 231 ? 22.165 -7.483 -5.677 1.00 92.50 231 ARG A C 1
ATOM 1853 O O . ARG A 1 231 ? 22.762 -7.200 -4.646 1.00 92.50 231 ARG A O 1
ATOM 1860 N N . LYS A 1 232 ? 22.260 -6.745 -6.790 1.00 93.38 232 LYS A N 1
ATOM 1861 C CA . LYS A 1 232 ? 23.129 -5.570 -6.932 1.00 93.38 232 LYS A CA 1
ATOM 1862 C C . LYS A 1 232 ? 22.349 -4.296 -7.242 1.00 93.38 232 LYS A C 1
ATOM 1864 O O . LYS A 1 232 ? 21.273 -4.340 -7.846 1.00 93.38 232 LYS A O 1
ATOM 1869 N N . ARG A 1 233 ? 22.934 -3.163 -6.851 1.00 93.94 233 ARG A N 1
ATOM 1870 C CA . ARG A 1 233 ? 22.522 -1.820 -7.272 1.00 93.94 233 ARG A CA 1
ATOM 1871 C C . ARG A 1 233 ? 23.078 -1.548 -8.671 1.00 93.94 233 ARG A C 1
ATOM 1873 O O . ARG A 1 233 ? 24.230 -1.879 -8.928 1.00 93.94 233 ARG A O 1
ATOM 1880 N N . TYR A 1 234 ? 22.272 -0.934 -9.530 1.00 94.81 234 TYR A N 1
ATOM 1881 C CA . TYR A 1 234 ? 22.701 -0.473 -10.850 1.00 94.81 234 TYR A CA 1
ATOM 1882 C C . TYR A 1 234 ? 22.890 1.044 -10.849 1.00 94.81 234 TYR A C 1
ATOM 1884 O O . TYR A 1 234 ? 22.205 1.771 -10.121 1.00 94.81 234 TYR A O 1
ATOM 1892 N N . THR A 1 235 ? 23.793 1.533 -11.682 1.00 94.19 235 THR A N 1
ATOM 1893 C CA . THR A 1 235 ? 23.952 2.955 -11.992 1.00 94.19 235 THR A CA 1
ATOM 1894 C C . THR A 1 235 ? 23.121 3.335 -13.221 1.00 94.19 235 THR A C 1
ATOM 1896 O O . THR A 1 235 ? 22.592 2.472 -13.920 1.00 94.19 235 THR A O 1
ATOM 1899 N N . ALA A 1 236 ? 22.963 4.637 -13.483 1.00 92.38 236 ALA A N 1
ATOM 1900 C CA . ALA A 1 236 ? 22.331 5.086 -14.726 1.00 92.38 236 ALA A CA 1
ATOM 1901 C C . ALA A 1 236 ? 23.152 4.656 -15.951 1.00 92.38 236 ALA A C 1
ATOM 1903 O O . ALA A 1 236 ? 22.585 4.274 -16.969 1.00 92.38 236 ALA A O 1
ATOM 1904 N N . GLU A 1 237 ? 24.477 4.678 -15.825 1.00 93.00 237 GLU A N 1
ATOM 1905 C CA . GLU A 1 237 ? 25.399 4.270 -16.877 1.00 93.00 237 GLU A CA 1
ATOM 1906 C C . GLU A 1 237 ? 25.279 2.780 -17.197 1.00 93.00 237 GLU A C 1
ATOM 1908 O O . GLU A 1 237 ? 25.213 2.429 -18.370 1.00 93.00 237 GLU A O 1
ATOM 1913 N N . ASP A 1 238 ? 25.115 1.912 -16.192 1.00 91.50 238 ASP A N 1
ATOM 1914 C CA . ASP A 1 238 ? 24.856 0.481 -16.420 1.00 91.50 238 ASP A CA 1
ATOM 1915 C C . ASP A 1 238 ? 23.596 0.248 -17.268 1.00 91.50 238 ASP A C 1
ATOM 1917 O O . ASP A 1 238 ? 23.539 -0.686 -18.065 1.00 91.50 238 ASP A O 1
ATOM 1921 N N . LEU A 1 239 ? 22.567 1.082 -17.083 1.00 89.00 239 LEU A N 1
ATOM 1922 C CA . LEU A 1 239 ? 21.316 0.974 -17.832 1.00 89.00 239 LEU A CA 1
ATOM 1923 C C . LEU A 1 239 ? 21.446 1.520 -19.257 1.00 89.00 239 LEU A C 1
ATOM 1925 O O . LEU A 1 239 ? 20.861 0.952 -20.174 1.00 89.00 239 LEU A O 1
ATOM 1929 N N . LEU A 1 240 ? 22.180 2.620 -19.442 1.00 88.12 240 LEU A N 1
ATOM 1930 C CA . LEU A 1 240 ? 22.345 3.278 -20.744 1.00 88.12 240 LEU A CA 1
ATOM 1931 C C . LEU A 1 240 ? 23.379 2.579 -21.634 1.00 88.12 240 LEU A C 1
ATOM 1933 O O . LEU A 1 240 ? 23.231 2.572 -22.851 1.00 88.12 240 LEU A O 1
ATOM 1937 N N . SER A 1 241 ? 24.405 1.978 -21.032 1.00 87.94 241 SER A N 1
ATOM 1938 C CA . SER A 1 241 ? 25.432 1.200 -21.734 1.00 87.94 241 SER A CA 1
ATOM 1939 C C . SER A 1 241 ? 25.004 -0.242 -22.028 1.00 87.94 241 SER A C 1
ATOM 1941 O O . SER A 1 241 ? 25.738 -0.983 -22.689 1.00 87.94 241 SER A O 1
ATOM 1943 N N . PHE A 1 242 ? 23.821 -0.655 -21.556 1.00 85.81 242 PHE A N 1
ATOM 1944 C CA . PHE A 1 242 ? 23.280 -1.977 -21.831 1.00 85.81 242 PHE A CA 1
ATOM 1945 C C . PHE A 1 242 ? 22.991 -2.142 -23.327 1.00 85.81 242 PHE A C 1
ATOM 1947 O O . PHE A 1 242 ? 22.170 -1.437 -23.910 1.00 85.81 242 PHE A O 1
ATOM 1954 N N . SER A 1 243 ? 23.624 -3.145 -23.927 1.00 87.06 243 SER A N 1
ATOM 1955 C CA . SER A 1 243 ? 23.315 -3.629 -25.267 1.00 87.06 243 SER A CA 1
ATOM 1956 C C . SER A 1 243 ? 23.193 -5.144 -25.213 1.00 87.06 243 SER A C 1
ATOM 1958 O O . SER A 1 243 ? 24.123 -5.832 -24.789 1.00 87.06 243 SER A O 1
ATOM 1960 N N . LEU A 1 244 ? 22.041 -5.667 -25.640 1.00 86.06 244 LEU A N 1
ATOM 1961 C CA . LEU A 1 244 ? 21.812 -7.110 -25.714 1.00 86.06 244 LEU A CA 1
ATOM 1962 C C . LEU A 1 244 ? 22.809 -7.780 -26.665 1.00 86.06 244 LEU A C 1
ATOM 1964 O O . LEU A 1 244 ? 23.281 -8.875 -26.376 1.00 86.06 244 LEU A O 1
ATOM 1968 N N . ASP A 1 245 ? 23.158 -7.107 -27.761 1.00 86.00 245 ASP A N 1
ATOM 1969 C CA . ASP A 1 245 ? 24.127 -7.617 -28.728 1.00 86.00 245 ASP A CA 1
ATOM 1970 C C . ASP A 1 245 ? 25.514 -7.703 -28.104 1.00 86.00 245 ASP A C 1
ATOM 1972 O O . ASP A 1 245 ? 26.173 -8.728 -28.237 1.00 86.00 245 ASP A O 1
ATOM 1976 N N . LYS A 1 246 ? 25.920 -6.688 -27.330 1.00 84.00 246 LYS A N 1
ATOM 1977 C CA . LYS A 1 246 ? 27.183 -6.724 -26.583 1.00 84.00 246 LYS A CA 1
ATOM 1978 C C . LYS A 1 246 ? 27.222 -7.898 -25.602 1.00 84.00 246 LYS A C 1
ATOM 1980 O O . LYS A 1 246 ? 28.205 -8.625 -25.578 1.00 84.00 246 LYS A O 1
ATOM 1985 N N . VAL A 1 247 ? 26.142 -8.122 -24.848 1.00 85.06 247 VAL A N 1
ATOM 1986 C CA . VAL A 1 247 ? 26.051 -9.249 -23.900 1.00 85.06 247 VAL A CA 1
ATOM 1987 C C . VAL A 1 247 ? 26.136 -10.593 -24.625 1.00 85.06 247 VAL A C 1
ATOM 1989 O O . VAL A 1 247 ? 26.885 -11.466 -24.203 1.00 85.06 247 VAL A O 1
ATOM 1992 N N . ARG A 1 248 ? 25.416 -10.753 -25.740 1.00 84.69 248 ARG A N 1
ATOM 1993 C CA . ARG A 1 248 ? 25.433 -11.991 -26.533 1.00 84.69 248 ARG A CA 1
ATOM 1994 C C . ARG A 1 248 ? 26.788 -12.254 -27.178 1.00 84.69 248 ARG A C 1
ATOM 1996 O O . ARG A 1 248 ? 27.237 -13.394 -27.199 1.00 84.69 248 ARG A O 1
ATOM 2003 N N . ILE A 1 249 ? 27.434 -11.216 -27.704 1.00 85.12 249 ILE A N 1
ATOM 2004 C CA . ILE A 1 249 ? 28.791 -11.303 -28.248 1.00 85.12 249 ILE A CA 1
ATOM 2005 C C . ILE A 1 249 ? 29.741 -11.738 -27.128 1.00 85.12 249 ILE A C 1
ATOM 2007 O O . ILE A 1 249 ? 30.430 -12.743 -27.282 1.00 85.12 249 ILE A O 1
ATOM 2011 N N . ASP A 1 250 ? 29.717 -11.070 -25.975 1.00 83.12 250 ASP A N 1
ATOM 2012 C CA . ASP A 1 250 ? 30.560 -11.442 -24.838 1.00 83.12 250 ASP A CA 1
ATOM 2013 C C . ASP A 1 250 ? 30.317 -12.895 -24.395 1.00 83.12 250 ASP A C 1
ATOM 2015 O O . ASP A 1 250 ? 31.284 -13.607 -24.158 1.00 83.12 250 ASP A O 1
ATOM 2019 N N . GLU A 1 251 ? 29.072 -13.382 -24.339 1.00 83.44 251 GLU A N 1
ATOM 2020 C CA . GLU A 1 251 ? 28.761 -14.785 -24.007 1.00 83.44 251 GLU A CA 1
ATOM 2021 C C . GLU A 1 251 ? 29.315 -15.779 -25.041 1.00 83.44 251 GLU A C 1
ATOM 2023 O O . GLU A 1 251 ? 29.898 -16.802 -24.676 1.00 83.44 251 GLU A O 1
ATOM 2028 N N . VAL A 1 252 ? 29.165 -15.488 -26.335 1.00 81.81 252 VAL A N 1
ATOM 2029 C CA . VAL A 1 252 ? 29.643 -16.366 -27.415 1.00 81.81 252 VAL A CA 1
ATOM 2030 C C . VAL A 1 252 ? 31.172 -16.401 -27.478 1.00 81.81 252 VAL A C 1
ATOM 2032 O O . VAL A 1 252 ? 31.748 -17.453 -27.767 1.00 81.81 252 VAL A O 1
ATOM 2035 N N . TYR A 1 253 ? 31.839 -15.275 -27.215 1.00 73.81 253 TYR A N 1
ATOM 2036 C CA . TYR A 1 253 ? 33.292 -15.161 -27.346 1.00 73.81 253 TYR A CA 1
ATOM 2037 C C . TYR A 1 253 ? 34.055 -15.424 -26.035 1.00 73.81 253 TYR A C 1
ATOM 2039 O O . TYR A 1 253 ? 35.117 -16.044 -26.106 1.00 73.81 253 TYR A O 1
ATOM 2047 N N . ARG A 1 254 ? 33.524 -15.098 -24.842 1.00 63.44 254 ARG A N 1
ATOM 2048 C CA . ARG A 1 254 ? 34.154 -15.478 -23.552 1.00 63.44 254 ARG A CA 1
ATOM 2049 C C . ARG A 1 254 ? 34.151 -16.982 -23.314 1.00 63.44 254 ARG A C 1
ATOM 2051 O O . ARG A 1 254 ? 35.170 -17.526 -22.892 1.00 63.44 254 ARG A O 1
ATOM 2058 N N . ASN A 1 255 ? 33.056 -17.665 -23.654 1.00 57.81 255 ASN A N 1
ATOM 2059 C CA . ASN A 1 255 ? 32.968 -19.123 -23.511 1.00 57.81 255 ASN A CA 1
ATOM 2060 C C . ASN A 1 255 ? 33.922 -19.872 -24.464 1.00 57.81 255 ASN A C 1
ATOM 2062 O O . ASN A 1 255 ? 34.224 -21.040 -24.234 1.00 57.81 255 ASN A O 1
ATOM 2066 N N . LYS A 1 256 ? 34.434 -19.214 -25.518 1.00 54.62 256 LYS A N 1
ATOM 2067 C CA . LYS A 1 256 ? 35.495 -19.766 -26.378 1.00 54.62 256 LYS A CA 1
ATOM 2068 C C . LYS A 1 256 ? 36.896 -19.558 -25.801 1.00 54.62 256 LYS A C 1
ATOM 2070 O O . LYS A 1 256 ? 37.760 -20.398 -26.027 1.00 54.62 256 LYS A O 1
ATOM 2075 N N . THR A 1 257 ? 37.133 -18.476 -25.060 1.00 51.88 257 THR A N 1
ATOM 2076 C CA . THR A 1 257 ? 38.447 -18.184 -24.464 1.00 51.88 257 THR A CA 1
ATOM 2077 C C . THR A 1 257 ? 38.723 -18.954 -23.171 1.00 51.88 257 THR A C 1
ATOM 2079 O O . THR A 1 257 ? 39.874 -19.295 -22.925 1.00 51.88 257 THR A O 1
ATOM 2082 N N . GLU A 1 258 ? 37.702 -19.293 -22.374 1.00 52.69 258 GLU A N 1
ATOM 2083 C CA . GLU A 1 258 ? 37.878 -20.086 -21.137 1.00 52.69 258 GLU A CA 1
ATOM 2084 C C . GLU A 1 258 ? 38.051 -21.600 -21.390 1.00 52.69 258 GLU A C 1
ATOM 2086 O O . GLU A 1 258 ? 38.446 -22.342 -20.494 1.00 52.69 258 GLU A O 1
ATOM 2091 N N . HIS A 1 259 ? 37.828 -22.057 -22.627 1.00 48.62 259 HIS A N 1
ATOM 2092 C CA . HIS A 1 259 ? 38.041 -23.440 -23.070 1.00 48.62 259 HIS A CA 1
ATOM 2093 C C . HIS A 1 259 ? 39.216 -23.606 -24.042 1.00 48.62 259 HIS A C 1
ATOM 2095 O O . HIS A 1 259 ? 39.311 -24.632 -24.716 1.00 48.62 259 HIS A O 1
ATOM 2101 N N . LEU A 1 260 ? 40.138 -22.641 -24.113 1.00 44.00 260 LEU A N 1
ATOM 2102 C CA . LEU A 1 260 ? 41.440 -22.914 -24.715 1.00 44.00 260 LEU A CA 1
ATOM 2103 C C . LEU A 1 260 ? 42.212 -23.815 -23.747 1.00 44.00 260 LEU A C 1
ATOM 2105 O O . LEU A 1 260 ? 42.466 -23.405 -22.612 1.00 44.00 260 LEU A O 1
ATOM 2109 N N . PRO A 1 261 ? 42.574 -25.045 -24.137 1.00 44.56 261 PRO A N 1
ATOM 2110 C CA . PRO A 1 261 ? 43.351 -25.884 -23.249 1.00 44.56 261 PRO A CA 1
ATOM 2111 C C . PRO A 1 261 ? 44.717 -25.235 -23.002 1.00 44.56 261 PRO A C 1
ATOM 2113 O O . PRO A 1 261 ? 45.274 -24.554 -23.868 1.00 44.56 261 PRO A O 1
ATOM 2116 N N . SER A 1 262 ? 45.266 -25.472 -21.816 1.00 47.66 262 SER A N 1
ATOM 2117 C CA . SER A 1 262 ? 46.553 -24.972 -21.330 1.00 47.66 262 SER A CA 1
ATOM 2118 C C . SER A 1 262 ? 47.755 -25.586 -22.067 1.00 47.66 262 SER A C 1
ATOM 2120 O O . SER A 1 262 ? 48.614 -26.215 -21.453 1.00 47.66 262 SER A O 1
ATOM 2122 N N . PHE A 1 263 ? 47.818 -25.449 -23.390 1.00 46.09 263 PHE A N 1
ATOM 2123 C CA . PHE A 1 263 ? 48.960 -25.873 -24.204 1.00 46.09 263 PHE A CA 1
ATOM 2124 C C . PHE A 1 263 ? 49.580 -24.750 -25.041 1.00 46.09 263 PHE A C 1
ATOM 2126 O O . PHE A 1 263 ? 50.463 -25.004 -25.854 1.00 46.09 263 PHE A O 1
ATOM 2133 N N . VAL A 1 264 ? 49.213 -23.491 -24.783 1.00 45.81 264 VAL A N 1
ATOM 2134 C CA . VAL A 1 264 ? 49.912 -22.321 -25.344 1.00 45.81 264 VAL A CA 1
ATOM 2135 C C . VAL A 1 264 ? 50.488 -21.455 -24.219 1.00 45.81 264 VAL A C 1
ATOM 2137 O O . VAL A 1 264 ? 50.243 -20.261 -24.121 1.00 45.81 264 VAL A O 1
ATOM 2140 N N . SER A 1 265 ? 51.256 -22.082 -23.329 1.00 43.12 265 SER A N 1
ATOM 2141 C CA . SER A 1 265 ? 52.222 -21.392 -22.466 1.00 43.12 265 SER A CA 1
ATOM 2142 C C . SER A 1 265 ? 53.489 -22.238 -22.345 1.00 43.12 265 SER A C 1
ATOM 2144 O O . SER A 1 265 ? 53.835 -22.719 -21.273 1.00 43.12 265 SER A O 1
ATOM 2146 N N . ASN A 1 266 ? 54.115 -22.529 -23.483 1.00 42.44 266 ASN A N 1
ATOM 2147 C CA . ASN A 1 266 ? 55.535 -22.861 -23.575 1.00 42.44 266 ASN A CA 1
ATOM 2148 C C . ASN A 1 266 ? 55.900 -23.024 -25.048 1.00 42.44 266 ASN A C 1
ATOM 2150 O O . ASN A 1 266 ? 55.604 -24.064 -25.637 1.00 42.44 266 ASN A O 1
ATOM 2154 N N . ARG A 1 267 ? 56.545 -22.001 -25.618 1.00 38.28 267 ARG A N 1
ATOM 2155 C CA . ARG A 1 267 ? 57.671 -22.124 -26.557 1.00 38.28 267 ARG A CA 1
ATOM 2156 C C . ARG A 1 267 ? 58.126 -20.730 -27.011 1.00 38.28 267 ARG A C 1
ATOM 2158 O O . ARG A 1 267 ? 57.414 -20.097 -27.777 1.00 38.28 267 ARG A O 1
ATOM 2165 N N . PHE A 1 268 ? 59.338 -20.403 -26.549 1.00 38.91 268 PHE A N 1
ATOM 2166 C CA . PHE A 1 268 ? 60.284 -19.358 -26.967 1.00 38.91 268 PHE A CA 1
ATOM 2167 C C . PHE A 1 268 ? 59.899 -17.896 -26.731 1.00 38.91 268 PHE A C 1
ATOM 2169 O O . PHE A 1 268 ? 58.917 -17.413 -27.327 1.00 38.91 268 PHE A O 1
#